Protein AF-A0A7M7QC01-F1 (afdb_monomer_lite)

Structure (mmCIF, N/CA/C/O backbone):
data_AF-A0A7M7QC01-F1
#
_entry.id   AF-A0A7M7QC01-F1
#
loop_
_atom_site.group_PDB
_atom_site.id
_atom_site.type_symbol
_atom_site.label_atom_id
_atom_site.label_alt_id
_atom_site.label_comp_id
_atom_site.label_asym_id
_atom_site.label_entity_id
_atom_site.label_seq_id
_atom_site.pdbx_PDB_ins_code
_atom_site.Cartn_x
_atom_site.Cartn_y
_atom_site.Cartn_z
_atom_site.occupancy
_atom_site.B_iso_or_equiv
_atom_site.auth_seq_id
_atom_site.auth_comp_id
_atom_site.auth_asym_id
_atom_site.auth_atom_id
_atom_site.pdbx_PDB_model_num
ATOM 1 N N . MET A 1 1 ? -9.281 -24.604 0.925 1.00 70.94 1 MET A N 1
ATOM 2 C CA . MET A 1 1 ? -7.808 -24.772 0.823 1.00 70.94 1 MET A CA 1
ATOM 3 C C . MET A 1 1 ? -7.037 -23.943 1.855 1.00 70.94 1 MET A C 1
ATOM 5 O O . MET A 1 1 ? -6.526 -24.527 2.799 1.00 70.94 1 MET A O 1
ATOM 9 N N . ARG A 1 2 ? -7.011 -22.599 1.791 1.00 81.31 2 ARG A N 1
ATOM 10 C CA . ARG A 1 2 ? -6.259 -21.769 2.769 1.00 81.31 2 ARG A CA 1
ATOM 11 C C . ARG A 1 2 ? -6.702 -21.939 4.234 1.00 81.31 2 ARG A C 1
ATOM 13 O O . ARG A 1 2 ? -5.877 -21.772 5.132 1.00 81.31 2 ARG A O 1
ATOM 20 N N . ALA A 1 3 ? -7.980 -22.224 4.490 1.00 80.06 3 ALA A N 1
ATOM 21 C CA . ALA A 1 3 ? -8.506 -22.451 5.841 1.00 80.06 3 ALA A CA 1
ATOM 22 C C . ALA A 1 3 ? -7.974 -23.741 6.491 1.00 80.06 3 ALA A C 1
ATOM 24 O O . ALA A 1 3 ? -7.683 -23.736 7.683 1.00 80.06 3 ALA A O 1
ATOM 25 N N . VAL A 1 4 ? -7.765 -24.780 5.678 1.00 86.00 4 VAL A N 1
ATOM 26 C CA . VAL A 1 4 ? -7.368 -26.137 6.095 1.00 86.00 4 VAL A CA 1
ATOM 27 C C . VAL A 1 4 ? -5.843 -26.293 6.205 1.00 86.00 4 VAL A C 1
ATOM 29 O O . VAL A 1 4 ? -5.362 -27.171 6.911 1.00 86.00 4 VAL A O 1
ATOM 32 N N . ALA A 1 5 ? -5.075 -25.422 5.540 1.00 85.88 5 ALA A N 1
ATOM 33 C CA . ALA A 1 5 ? -3.611 -25.440 5.556 1.00 85.88 5 ALA A CA 1
ATOM 34 C C . ALA A 1 5 ? -3.034 -25.379 6.983 1.00 85.88 5 ALA A C 1
ATOM 36 O O . ALA A 1 5 ? -3.396 -24.496 7.777 1.00 85.88 5 ALA A O 1
ATOM 37 N N . LYS A 1 6 ? -2.101 -26.291 7.281 1.00 87.56 6 LYS A N 1
ATOM 38 C CA . LYS A 1 6 ? -1.575 -26.508 8.640 1.00 87.56 6 LYS A CA 1
ATOM 39 C C . LYS A 1 6 ? -0.348 -25.646 8.931 1.00 87.56 6 LYS A C 1
ATOM 41 O O . LYS A 1 6 ? -0.262 -25.053 10.004 1.00 87.56 6 LYS A O 1
ATOM 46 N N . ASN A 1 7 ? 0.540 -25.482 7.953 1.00 90.75 7 ASN A N 1
ATOM 47 C CA . ASN A 1 7 ? 1.758 -24.680 8.090 1.00 90.75 7 ASN A CA 1
ATOM 48 C C . ASN A 1 7 ? 1.634 -23.294 7.422 1.00 90.75 7 ASN A C 1
ATOM 50 O O . ASN A 1 7 ? 0.684 -22.998 6.693 1.00 90.75 7 ASN A O 1
ATOM 54 N N . GLU A 1 8 ? 2.577 -22.402 7.724 1.00 89.25 8 GLU A N 1
ATOM 55 C CA . GLU A 1 8 ? 2.587 -21.037 7.187 1.00 89.25 8 GLU A CA 1
ATOM 56 C C . GLU A 1 8 ? 2.912 -20.994 5.687 1.00 89.25 8 GLU A C 1
ATOM 58 O O . GLU A 1 8 ? 2.332 -20.193 4.949 1.00 89.25 8 GLU A O 1
ATOM 63 N N . PHE A 1 9 ? 3.769 -21.903 5.218 1.00 92.56 9 PHE A N 1
ATOM 64 C CA . PHE A 1 9 ? 4.148 -22.012 3.813 1.00 92.56 9 PHE A CA 1
ATOM 65 C C . PHE A 1 9 ? 2.933 -22.269 2.910 1.00 92.56 9 PHE A C 1
ATOM 67 O O . PHE A 1 9 ? 2.661 -21.481 2.007 1.00 92.56 9 PHE A O 1
ATOM 74 N N . GLU A 1 10 ? 2.141 -23.302 3.197 1.00 91.94 10 GLU A N 1
ATOM 75 C CA . GLU A 1 10 ? 0.918 -23.640 2.465 1.00 91.94 10 GLU A CA 1
ATOM 76 C C . GLU A 1 10 ? -0.098 -22.498 2.506 1.00 91.94 10 GLU A C 1
ATOM 78 O O . GLU A 1 10 ? -0.702 -22.149 1.489 1.00 91.94 10 GLU A O 1
ATOM 83 N N . LYS A 1 11 ? -0.277 -21.868 3.678 1.00 87.94 11 LYS A N 1
ATOM 84 C CA . LYS A 1 11 ? -1.171 -20.708 3.823 1.00 87.94 11 LYS A CA 1
ATOM 85 C C . LYS A 1 11 ? -0.761 -19.582 2.871 1.00 87.94 11 LYS A C 1
ATOM 87 O O . LYS A 1 11 ? -1.640 -18.973 2.254 1.00 87.94 11 LYS A O 1
ATOM 92 N N . ASN A 1 12 ? 0.539 -19.316 2.752 1.00 90.75 12 ASN A N 1
ATOM 93 C CA . ASN A 1 12 ? 1.088 -18.297 1.861 1.00 90.75 12 ASN A CA 1
ATOM 94 C C . ASN A 1 12 ? 1.009 -18.713 0.388 1.00 90.75 12 ASN A C 1
ATOM 96 O O . ASN A 1 12 ? 0.638 -17.890 -0.449 1.00 90.75 12 ASN A O 1
ATOM 100 N N . PHE A 1 13 ? 1.263 -19.983 0.075 1.00 92.69 13 PHE A N 1
ATOM 101 C CA . PHE A 1 13 ? 1.155 -20.534 -1.272 1.00 92.69 13 PHE A CA 1
ATOM 102 C C . PHE A 1 13 ? -0.269 -20.404 -1.829 1.00 92.69 13 PHE A C 1
ATOM 104 O O . PHE A 1 13 ? -0.470 -19.785 -2.873 1.00 92.69 13 PHE A O 1
ATOM 111 N N . PHE A 1 14 ? -1.284 -20.868 -1.091 1.00 90.81 14 PHE A N 1
ATOM 112 C CA . PHE A 1 14 ? -2.680 -20.743 -1.526 1.00 90.81 14 PHE A CA 1
ATOM 113 C C . PHE A 1 14 ? -3.151 -19.285 -1.597 1.00 90.81 14 PHE A C 1
ATOM 115 O O . PHE A 1 14 ? -3.942 -18.932 -2.472 1.00 90.81 14 PHE A O 1
ATOM 122 N N . LYS A 1 15 ? -2.657 -18.412 -0.705 1.00 90.38 15 LYS A N 1
ATOM 123 C CA . LYS A 1 15 ? -2.916 -16.965 -0.796 1.00 90.38 15 LYS A CA 1
ATOM 124 C C . LYS A 1 15 ? -2.344 -16.392 -2.096 1.00 90.38 15 LYS A C 1
ATOM 126 O O . LYS A 1 15 ? -3.024 -15.623 -2.772 1.00 90.38 15 LYS A O 1
ATOM 131 N N . LEU A 1 16 ? -1.117 -16.772 -2.452 1.00 92.44 16 LEU A N 1
ATOM 132 C CA . LEU A 1 16 ? -0.472 -16.325 -3.681 1.00 92.44 16 LEU A CA 1
ATOM 133 C C . LEU A 1 16 ? -1.207 -16.835 -4.919 1.00 92.44 16 LEU A C 1
ATOM 135 O O . LEU A 1 16 ? -1.437 -16.038 -5.819 1.00 92.44 16 LEU A O 1
ATOM 139 N N . MET A 1 17 ? -1.614 -18.106 -4.956 1.00 91.50 17 MET A N 1
ATOM 140 C CA . MET A 1 17 ? -2.367 -18.663 -6.086 1.00 91.50 17 MET A CA 1
ATOM 141 C C . MET A 1 17 ? -3.629 -17.849 -6.386 1.00 91.50 17 MET A C 1
ATOM 143 O O . MET A 1 17 ? -3.821 -17.419 -7.522 1.00 91.50 17 MET A O 1
ATOM 147 N N . ASN A 1 18 ? -4.437 -17.561 -5.362 1.00 88.62 18 ASN A N 1
ATOM 148 C CA . ASN A 1 18 ? -5.655 -16.765 -5.529 1.00 88.62 18 ASN A CA 1
ATOM 149 C C . ASN A 1 18 ? -5.345 -15.344 -6.029 1.00 88.62 18 ASN A C 1
ATOM 151 O O . ASN A 1 18 ? -5.946 -14.872 -6.995 1.00 88.62 18 ASN A O 1
ATOM 155 N N . ASN A 1 19 ? -4.359 -14.676 -5.424 1.00 90.19 19 ASN A N 1
ATOM 156 C CA . ASN A 1 19 ? -3.990 -13.309 -5.802 1.00 90.19 19 ASN A CA 1
ATOM 157 C C . ASN A 1 19 ? -3.335 -13.230 -7.195 1.00 90.19 19 ASN A C 1
ATOM 159 O O . ASN A 1 19 ? -3.497 -12.236 -7.906 1.00 90.19 19 ASN A O 1
ATOM 163 N N . ALA A 1 20 ? -2.593 -14.262 -7.599 1.00 93.12 20 ALA A N 1
ATOM 164 C CA . ALA A 1 20 ? -1.897 -14.318 -8.879 1.00 93.12 20 ALA A CA 1
ATOM 165 C C . ALA A 1 20 ? -2.872 -14.448 -10.052 1.00 93.12 20 ALA A C 1
ATOM 167 O O . ALA A 1 20 ? -2.659 -13.798 -11.076 1.00 93.12 20 ALA A O 1
ATOM 168 N N . VAL A 1 21 ? -3.955 -15.222 -9.899 1.00 91.75 21 VAL A N 1
ATOM 169 C CA . VAL A 1 21 ? -5.017 -15.321 -10.916 1.00 91.75 21 VAL A CA 1
ATOM 170 C C . VAL A 1 21 ? -5.612 -13.942 -11.181 1.00 91.75 21 VAL A C 1
ATOM 172 O O . VAL A 1 21 ? -5.621 -13.496 -12.328 1.00 91.75 21 VAL A O 1
ATOM 175 N N . PHE A 1 22 ? -5.999 -13.220 -10.124 1.00 91.06 22 PHE A N 1
ATOM 176 C CA . PHE A 1 22 ? -6.475 -11.841 -10.234 1.00 91.06 22 PHE A CA 1
ATOM 177 C C . PHE A 1 22 ? -5.457 -10.945 -10.961 1.00 91.06 22 PHE A C 1
ATOM 179 O O . PHE A 1 22 ? -5.785 -10.341 -11.985 1.00 91.06 22 PHE A O 1
ATOM 186 N N . GLY A 1 23 ? -4.196 -10.926 -10.514 1.00 92.44 23 GLY A N 1
ATOM 187 C CA . GLY A 1 23 ? -3.144 -10.123 -11.147 1.00 92.44 23 GLY A CA 1
ATOM 188 C C . GLY A 1 23 ? -2.916 -10.467 -12.624 1.00 92.44 23 GLY A C 1
ATOM 189 O O . GLY A 1 23 ? -2.616 -9.585 -13.430 1.00 92.44 23 GLY A O 1
ATOM 190 N N . LYS A 1 24 ? -3.114 -11.734 -13.005 1.00 93.12 24 LYS A N 1
ATOM 191 C CA . LYS A 1 24 ? -2.990 -12.194 -14.390 1.00 93.12 24 LYS A CA 1
ATOM 192 C C . LYS A 1 24 ? -4.108 -11.668 -15.284 1.00 93.12 24 LYS A C 1
ATOM 194 O O . LYS A 1 24 ? -3.832 -11.343 -16.438 1.00 93.12 24 LYS A O 1
ATOM 199 N N . THR A 1 25 ? -5.335 -11.537 -14.777 1.00 94.19 25 THR A N 1
ATOM 200 C CA . THR A 1 25 ? -6.453 -10.960 -15.552 1.00 94.19 25 THR A CA 1
ATOM 201 C C . THR A 1 25 ? -6.203 -9.502 -15.945 1.00 94.19 25 THR A C 1
ATOM 203 O O . THR A 1 25 ? -6.602 -9.078 -17.027 1.00 94.19 25 THR A O 1
ATOM 206 N N . MET A 1 26 ? -5.462 -8.761 -15.113 1.00 92.31 26 MET A N 1
ATOM 207 C CA . MET A 1 26 ? -5.114 -7.351 -15.316 1.00 92.31 26 MET A CA 1
ATOM 208 C C . MET A 1 26 ? -3.726 -7.131 -15.938 1.00 92.31 26 MET A C 1
ATOM 210 O O . MET A 1 26 ? -3.205 -6.012 -15.932 1.00 92.31 26 MET A O 1
ATOM 214 N N . GLU A 1 27 ? -3.086 -8.179 -16.461 1.00 93.75 27 GLU A N 1
ATOM 215 C CA . GLU A 1 27 ? -1.748 -8.061 -17.036 1.00 93.75 27 GLU A CA 1
ATOM 216 C C . GLU A 1 27 ? -1.728 -7.061 -18.205 1.00 93.75 27 GLU A C 1
ATOM 218 O O . GLU A 1 27 ? -2.440 -7.207 -19.202 1.00 93.75 27 GLU A O 1
ATOM 223 N N . ASN A 1 28 ? -0.840 -6.068 -18.129 1.00 92.25 28 ASN A N 1
ATOM 224 C CA . ASN A 1 28 ? -0.674 -5.098 -19.204 1.00 92.25 28 ASN A CA 1
ATOM 225 C C . ASN A 1 28 ? 0.241 -5.642 -20.314 1.00 92.25 28 ASN A C 1
ATOM 227 O O . ASN A 1 28 ? 1.456 -5.433 -20.301 1.00 92.25 28 ASN A O 1
ATOM 231 N N . ILE A 1 29 ? -0.367 -6.285 -21.313 1.00 93.19 29 ILE A N 1
ATOM 232 C CA . ILE A 1 29 ? 0.320 -6.861 -22.483 1.00 93.19 29 ILE A CA 1
ATOM 233 C C . ILE A 1 29 ? 1.108 -5.798 -23.269 1.00 93.19 29 ILE A C 1
ATOM 235 O O . ILE A 1 29 ? 2.135 -6.114 -23.862 1.00 93.19 29 ILE A O 1
ATOM 239 N N . ARG A 1 30 ? 0.691 -4.523 -23.225 1.00 91.00 30 ARG A N 1
ATOM 240 C CA . ARG A 1 30 ? 1.367 -3.427 -23.943 1.00 91.00 30 ARG A CA 1
ATOM 241 C C . ARG A 1 30 ? 2.770 -3.128 -23.420 1.00 91.00 30 ARG A C 1
ATOM 243 O O . ARG A 1 30 ? 3.552 -2.509 -24.127 1.00 91.00 30 ARG A O 1
ATOM 250 N N . LYS A 1 31 ? 3.089 -3.550 -22.192 1.00 91.44 31 LYS A N 1
ATOM 251 C CA . LYS A 1 31 ? 4.437 -3.415 -21.621 1.00 91.44 31 LYS A CA 1
ATOM 252 C C . LYS A 1 31 ? 5.388 -4.537 -22.047 1.00 91.44 31 LYS A C 1
ATOM 254 O O . LYS A 1 31 ? 6.557 -4.497 -21.681 1.00 91.44 31 LYS A O 1
ATOM 259 N N . ARG A 1 32 ? 4.912 -5.554 -22.775 1.00 92.62 32 ARG A N 1
ATOM 260 C CA . ARG A 1 32 ? 5.776 -6.628 -23.270 1.00 92.62 32 ARG A CA 1
ATOM 261 C C . ARG A 1 32 ? 6.659 -6.105 -24.396 1.00 92.62 32 ARG A C 1
ATOM 263 O O . ARG A 1 32 ? 6.191 -5.425 -25.306 1.00 92.62 32 ARG A O 1
ATOM 270 N N . VAL A 1 33 ? 7.921 -6.502 -24.354 1.00 94.12 33 VAL A N 1
ATOM 271 C CA . VAL A 1 33 ? 8.916 -6.188 -25.378 1.00 94.12 33 VAL A CA 1
ATOM 272 C C . VAL A 1 33 ? 9.431 -7.474 -26.010 1.00 94.12 33 VAL A C 1
ATOM 274 O O . VAL A 1 33 ? 9.353 -8.553 -25.423 1.00 94.12 33 VAL A O 1
ATOM 277 N N . THR A 1 34 ? 9.937 -7.370 -27.231 1.00 95.50 34 THR A N 1
ATOM 278 C CA . THR A 1 34 ? 10.766 -8.415 -27.832 1.00 95.50 34 THR A CA 1
ATOM 279 C C . THR A 1 34 ? 12.206 -8.121 -27.457 1.00 95.50 34 THR A C 1
ATOM 281 O O . THR A 1 34 ? 12.700 -7.044 -27.778 1.00 95.50 34 THR A O 1
ATOM 284 N N . VAL A 1 35 ? 12.869 -9.062 -26.793 1.00 95.12 35 VAL A N 1
ATOM 285 C CA . VAL A 1 35 ? 14.294 -8.955 -26.473 1.00 95.12 35 VAL A CA 1
ATOM 286 C C . VAL A 1 35 ? 15.070 -9.819 -27.456 1.00 95.12 35 VAL A C 1
ATOM 288 O O . VAL A 1 35 ? 14.733 -10.985 -27.648 1.00 95.12 35 VAL A O 1
ATOM 291 N N . LYS A 1 36 ? 16.091 -9.242 -28.087 1.00 95.12 36 LYS A N 1
ATOM 292 C CA . LYS A 1 36 ? 17.045 -9.951 -28.942 1.00 95.12 36 LYS A CA 1
ATOM 293 C C . LYS A 1 36 ? 18.435 -9.839 -28.336 1.00 95.12 36 LYS A C 1
ATOM 295 O O . LYS A 1 36 ? 18.861 -8.732 -28.031 1.00 95.12 36 LYS A O 1
ATOM 300 N N . LEU A 1 37 ? 19.120 -10.966 -28.179 1.00 94.88 37 LEU A N 1
ATOM 301 C CA . LEU A 1 37 ? 20.528 -11.016 -27.786 1.00 94.88 37 LEU A CA 1
ATOM 302 C C . LEU A 1 37 ? 21.378 -11.125 -29.049 1.00 94.88 37 LEU A C 1
ATOM 304 O O . LEU A 1 37 ? 21.079 -11.946 -29.914 1.00 94.88 37 LEU A O 1
ATOM 308 N N . MET A 1 38 ? 22.374 -10.255 -29.189 1.00 93.06 38 MET A N 1
ATOM 309 C CA . MET A 1 38 ? 23.101 -10.064 -30.443 1.00 93.06 38 MET A CA 1
ATOM 310 C C . MET A 1 38 ? 24.591 -9.868 -30.188 1.00 93.06 38 MET A C 1
ATOM 312 O O . MET A 1 38 ? 24.957 -9.172 -29.245 1.00 93.06 38 MET A O 1
ATOM 316 N N . SER A 1 39 ? 25.427 -10.447 -31.050 1.00 93.31 39 SER A N 1
ATOM 317 C CA . SER A 1 39 ? 26.894 -10.370 -30.972 1.00 93.31 39 SER A CA 1
ATOM 318 C C . SER A 1 39 ? 27.558 -9.695 -32.171 1.00 93.31 39 SER A C 1
ATOM 320 O O . SER A 1 39 ? 28.751 -9.425 -32.137 1.00 93.31 39 SER A O 1
ATOM 322 N N . LYS A 1 40 ? 26.798 -9.404 -33.235 1.00 92.94 40 LYS A N 1
ATOM 323 C CA . LYS A 1 40 ? 27.305 -8.767 -34.454 1.00 92.94 40 LYS A CA 1
ATOM 324 C C . LYS A 1 40 ? 26.684 -7.387 -34.641 1.00 92.94 40 LYS A C 1
ATOM 326 O O . LYS A 1 40 ? 25.456 -7.261 -34.646 1.00 92.94 40 LYS A O 1
ATOM 331 N N . TYR A 1 41 ? 27.532 -6.375 -34.820 1.00 89.81 41 TYR A N 1
ATOM 332 C CA . TYR A 1 41 ? 27.086 -5.003 -35.046 1.00 89.81 41 TYR A CA 1
ATOM 333 C C . TYR A 1 41 ? 26.518 -4.812 -36.458 1.00 89.81 41 TYR A C 1
ATOM 335 O O . TYR A 1 41 ? 25.360 -4.413 -36.597 1.00 89.81 41 TYR A O 1
ATOM 343 N N . ASP A 1 42 ? 27.289 -5.195 -37.477 1.00 90.06 42 ASP A N 1
ATOM 344 C CA . ASP A 1 42 ? 26.972 -4.933 -38.883 1.00 90.06 42 ASP A CA 1
ATOM 345 C C . ASP A 1 42 ? 26.031 -5.953 -39.537 1.00 90.06 42 ASP A C 1
ATOM 347 O O . ASP A 1 42 ? 25.885 -7.111 -39.121 1.00 90.06 42 ASP A O 1
ATOM 351 N N . GLY A 1 43 ? 25.474 -5.532 -40.673 1.00 87.44 43 GLY A N 1
ATOM 352 C CA . GLY A 1 43 ? 24.728 -6.366 -41.607 1.00 87.44 43 GLY A CA 1
ATOM 353 C C . GLY A 1 43 ? 23.214 -6.250 -41.458 1.00 87.44 43 GLY A C 1
ATOM 354 O O . GLY A 1 43 ? 22.685 -5.681 -40.506 1.00 87.44 43 GLY A O 1
ATOM 355 N N . ARG A 1 44 ? 22.488 -6.855 -42.407 1.00 84.38 44 ARG A N 1
ATOM 356 C CA . ARG A 1 44 ? 21.018 -6.754 -42.522 1.00 84.38 44 ARG A CA 1
ATOM 357 C C . ARG A 1 44 ? 20.259 -7.101 -41.234 1.00 84.38 44 ARG A C 1
ATOM 359 O O . ARG A 1 44 ? 19.165 -6.591 -40.999 1.00 84.38 44 ARG A O 1
ATOM 366 N N . TYR A 1 45 ? 20.826 -7.983 -40.415 1.00 87.62 45 TYR A N 1
ATOM 367 C CA . TYR A 1 45 ? 20.249 -8.419 -39.144 1.00 87.62 45 TYR A CA 1
ATOM 368 C C . TYR A 1 45 ? 21.107 -8.044 -37.933 1.00 87.62 45 TYR A C 1
ATOM 370 O O . TYR A 1 45 ? 20.811 -8.536 -36.850 1.00 87.62 45 TYR A O 1
ATOM 378 N N . GLY A 1 46 ? 22.130 -7.201 -38.106 1.00 91.62 46 GLY A N 1
ATOM 379 C CA . GLY A 1 46 ? 23.014 -6.728 -37.042 1.00 91.62 46 GLY A CA 1
ATOM 380 C C . GLY A 1 46 ? 22.333 -5.760 -36.073 1.00 91.62 46 GLY A C 1
ATOM 381 O O . GLY A 1 46 ? 21.157 -5.406 -36.236 1.00 91.62 46 GLY A O 1
ATOM 382 N N . VAL A 1 47 ? 23.063 -5.367 -35.027 1.00 92.88 47 VAL A N 1
ATOM 383 C CA . VAL A 1 47 ? 22.598 -4.420 -34.000 1.00 92.88 47 VAL A CA 1
ATOM 384 C C . VAL A 1 47 ? 22.156 -3.099 -34.626 1.00 92.88 47 VAL A C 1
ATOM 386 O O . VAL A 1 47 ? 21.062 -2.633 -34.305 1.00 92.88 47 VAL A O 1
ATOM 389 N N . GLU A 1 48 ? 22.944 -2.552 -35.556 1.00 93.06 48 GLU A N 1
ATOM 390 C CA . GLU A 1 48 ? 22.630 -1.307 -36.269 1.00 93.06 48 GLU A CA 1
ATOM 391 C C . GLU A 1 48 ? 21.233 -1.381 -36.902 1.00 93.06 48 GLU A C 1
ATOM 393 O O . GLU A 1 48 ? 20.344 -0.588 -36.586 1.00 93.06 48 GLU A O 1
ATOM 398 N N . ALA A 1 49 ? 20.978 -2.441 -37.673 1.00 92.88 49 ALA A N 1
ATOM 399 C CA . ALA A 1 49 ? 19.698 -2.663 -38.334 1.00 92.88 49 ALA A CA 1
ATOM 400 C C . ALA A 1 49 ? 18.513 -2.839 -37.364 1.00 92.88 49 ALA A C 1
ATOM 402 O O . ALA A 1 49 ? 17.367 -2.608 -37.755 1.00 92.88 49 ALA A O 1
ATOM 403 N N . GLN A 1 50 ? 18.729 -3.281 -36.114 1.00 92.81 50 GLN A N 1
ATOM 404 C CA . GLN A 1 50 ? 17.647 -3.333 -35.120 1.00 92.81 50 GLN A CA 1
ATOM 405 C C . GLN A 1 50 ? 17.396 -1.979 -34.449 1.00 92.81 50 GLN A C 1
ATOM 407 O O . GLN A 1 50 ? 16.236 -1.676 -34.169 1.00 92.81 50 GLN A O 1
ATOM 412 N N . ILE A 1 51 ? 18.441 -1.190 -34.185 1.00 93.75 51 ILE A N 1
ATOM 413 C CA . ILE A 1 51 ? 18.323 0.133 -33.549 1.00 93.75 51 ILE A CA 1
ATOM 414 C C . ILE A 1 51 ? 17.624 1.120 -34.487 1.00 93.75 51 ILE A C 1
ATOM 416 O O . ILE A 1 51 ? 16.796 1.907 -34.034 1.00 93.75 51 ILE A O 1
ATOM 420 N N . SER A 1 52 ? 17.861 1.020 -35.796 1.00 92.62 52 SER A N 1
ATOM 421 C CA . SER A 1 52 ? 17.192 1.858 -36.799 1.00 92.62 52 SER A CA 1
ATOM 422 C C . SER A 1 52 ? 15.693 1.573 -36.954 1.00 92.62 52 SER A C 1
ATOM 424 O O . SER A 1 52 ? 15.003 2.289 -37.682 1.00 92.62 52 SER A O 1
ATOM 426 N N . LYS A 1 53 ? 15.148 0.529 -36.313 1.00 91.12 53 LYS A N 1
ATOM 427 C CA . LYS A 1 53 ? 13.720 0.217 -36.429 1.00 91.12 53 LYS A CA 1
ATOM 428 C C . LYS A 1 53 ? 12.867 1.222 -35.654 1.00 91.12 53 LYS A C 1
ATOM 430 O O . LYS A 1 53 ? 13.173 1.530 -34.504 1.00 91.12 53 LYS A O 1
ATOM 435 N N . PRO A 1 54 ? 11.704 1.629 -36.193 1.00 94.06 54 PRO A N 1
ATOM 436 C CA . PRO A 1 54 ? 10.819 2.589 -35.527 1.00 94.06 54 PRO A CA 1
ATOM 437 C C . PRO A 1 54 ? 10.247 2.076 -34.196 1.00 94.06 54 PRO A C 1
ATOM 439 O O . PRO A 1 54 ? 9.795 2.862 -33.368 1.00 94.06 54 PRO A O 1
ATOM 442 N N . ASN A 1 55 ? 10.252 0.759 -33.972 1.00 94.62 55 ASN A N 1
ATOM 443 C CA . ASN A 1 55 ? 9.819 0.145 -32.721 1.00 94.62 55 ASN A CA 1
ATOM 444 C C . ASN A 1 55 ? 10.967 -0.120 -31.735 1.00 94.62 55 ASN A C 1
ATOM 446 O O . ASN A 1 55 ? 10.745 -0.814 -30.742 1.00 94.62 55 ASN A O 1
ATOM 450 N N . PHE A 1 56 ? 12.171 0.404 -31.970 1.00 94.69 56 PHE A N 1
ATOM 451 C CA . PHE A 1 56 ? 13.258 0.340 -31.000 1.00 94.69 56 PHE A CA 1
ATOM 452 C C . PHE A 1 56 ? 12.851 0.982 -29.664 1.00 94.69 56 PHE A C 1
ATOM 454 O O . PHE A 1 56 ? 12.282 2.074 -29.621 1.00 94.69 56 PHE A O 1
ATOM 461 N N . HIS A 1 57 ? 13.091 0.266 -28.562 1.00 93.88 57 HIS A N 1
ATOM 462 C CA . HIS A 1 57 ? 12.765 0.724 -27.213 1.00 93.88 57 HIS A CA 1
ATOM 463 C C . HIS A 1 57 ? 14.020 1.141 -26.447 1.00 93.88 57 HIS A C 1
ATOM 465 O O . HIS A 1 57 ? 14.094 2.265 -25.954 1.00 93.88 57 HIS A O 1
ATOM 471 N N . SER A 1 58 ? 14.981 0.226 -26.327 1.00 95.00 58 SER A N 1
ATOM 472 C CA . SER A 1 58 ? 16.230 0.435 -25.598 1.00 95.00 58 SER A CA 1
ATOM 473 C C . SER A 1 58 ? 17.257 -0.642 -25.951 1.00 95.00 58 SER A C 1
ATOM 475 O O . SER A 1 58 ? 16.928 -1.673 -26.545 1.00 95.00 58 SER A O 1
ATOM 477 N N . SER A 1 59 ? 18.507 -0.417 -25.556 1.00 93.69 59 SER A N 1
ATOM 478 C CA . SER A 1 59 ? 19.584 -1.400 -25.635 1.00 93.69 59 SER A CA 1
ATOM 479 C C . SER A 1 59 ? 20.279 -1.561 -24.281 1.00 93.69 59 SER A C 1
ATOM 481 O O . SER A 1 59 ? 20.189 -0.712 -23.392 1.00 93.69 59 SER A O 1
ATOM 483 N N . SER A 1 60 ? 20.939 -2.696 -24.081 1.00 93.25 60 SER A N 1
ATOM 484 C CA . SER A 1 60 ? 21.790 -2.961 -22.921 1.00 93.25 60 SER A CA 1
ATOM 485 C C . SER A 1 60 ? 23.014 -3.735 -23.383 1.00 93.25 60 SER A C 1
ATOM 487 O O . SER A 1 60 ? 22.897 -4.872 -23.831 1.00 93.25 60 SER A O 1
ATOM 489 N N . ILE A 1 61 ? 24.178 -3.095 -23.307 1.00 92.06 61 ILE A N 1
ATOM 490 C CA . ILE A 1 61 ? 25.462 -3.686 -23.687 1.00 92.06 61 ILE A CA 1
ATOM 491 C C . ILE A 1 61 ? 25.994 -4.435 -22.468 1.00 92.06 61 ILE A C 1
ATOM 493 O O . ILE A 1 61 ? 26.188 -3.830 -21.414 1.00 92.06 61 ILE A O 1
ATOM 497 N N . PHE A 1 62 ? 26.182 -5.745 -22.589 1.00 89.50 62 PHE A N 1
ATOM 498 C CA . PHE A 1 62 ? 26.735 -6.560 -21.507 1.00 89.50 62 PHE A CA 1
ATOM 499 C C . PHE A 1 62 ? 28.260 -6.616 -21.577 1.00 89.50 62 PHE A C 1
ATOM 501 O O . PHE A 1 62 ? 28.923 -6.513 -20.547 1.00 89.50 62 PHE A O 1
ATOM 508 N N . ASN A 1 63 ? 28.801 -6.760 -22.787 1.00 87.69 63 ASN A N 1
ATOM 509 C CA . ASN A 1 63 ? 30.224 -6.694 -23.106 1.00 87.69 63 ASN A CA 1
ATOM 510 C C . ASN A 1 63 ? 30.405 -6.400 -24.610 1.00 87.69 63 ASN A C 1
ATOM 512 O O . ASN A 1 63 ? 29.420 -6.192 -25.320 1.00 87.69 63 ASN A O 1
ATOM 516 N N . GLU A 1 64 ? 31.651 -6.400 -25.083 1.00 87.06 64 GLU A N 1
ATOM 517 C CA . GLU A 1 64 ? 32.029 -6.133 -26.483 1.00 87.06 64 GLU A CA 1
ATOM 518 C C . GLU A 1 64 ? 31.339 -7.062 -27.495 1.00 87.06 64 GLU A C 1
ATOM 520 O O . GLU A 1 64 ? 31.074 -6.660 -28.623 1.00 87.06 64 GLU A O 1
ATOM 525 N N . ASN A 1 65 ? 30.972 -8.274 -27.069 1.00 90.19 65 ASN A N 1
ATOM 526 C CA . ASN A 1 65 ? 30.429 -9.328 -27.925 1.00 90.19 65 ASN A CA 1
ATOM 527 C C . ASN A 1 65 ? 28.945 -9.623 -27.664 1.00 90.19 65 ASN A C 1
ATOM 529 O O . ASN A 1 65 ? 28.407 -10.574 -28.232 1.00 90.19 65 ASN A O 1
ATOM 533 N N . LEU A 1 66 ? 28.267 -8.880 -26.781 1.00 91.94 66 LEU A N 1
ATOM 534 C CA . LEU A 1 66 ? 26.884 -9.177 -26.411 1.00 91.94 66 LEU A CA 1
ATOM 535 C C . LEU A 1 66 ? 26.082 -7.924 -26.056 1.00 91.94 66 LEU A C 1
ATOM 537 O O . LEU A 1 66 ? 26.325 -7.246 -25.053 1.00 91.94 66 LEU A O 1
ATOM 541 N N . VAL A 1 67 ? 25.022 -7.701 -26.829 1.00 93.38 67 VAL A N 1
ATOM 542 C CA . VAL A 1 67 ? 24.055 -6.618 -26.651 1.00 93.38 67 VAL A CA 1
ATOM 543 C C . VAL A 1 67 ? 22.637 -7.187 -26.616 1.00 93.38 67 VAL A C 1
ATOM 545 O O . VAL A 1 67 ? 22.241 -7.962 -27.485 1.00 93.38 67 VAL A O 1
ATOM 548 N N . ALA A 1 68 ? 21.840 -6.776 -25.628 1.00 94.94 68 ALA A N 1
ATOM 549 C CA . ALA A 1 68 ? 20.391 -6.943 -25.652 1.00 94.94 68 ALA A CA 1
ATOM 550 C C . ALA A 1 68 ? 19.733 -5.742 -26.333 1.00 94.94 68 ALA A C 1
ATOM 552 O O . ALA A 1 68 ? 19.859 -4.615 -25.858 1.00 94.94 68 ALA A O 1
ATOM 553 N N . ILE A 1 69 ? 18.966 -5.989 -27.391 1.00 95.94 69 ILE A N 1
ATOM 554 C CA . ILE A 1 69 ? 18.097 -5.001 -28.031 1.00 95.94 69 ILE A CA 1
ATOM 555 C C . ILE A 1 69 ? 16.650 -5.283 -27.645 1.00 95.94 69 ILE A C 1
ATOM 557 O O . ILE A 1 69 ? 16.134 -6.380 -27.868 1.00 95.94 69 ILE A O 1
ATOM 561 N N . GLN A 1 70 ? 15.986 -4.283 -27.071 1.00 96.06 70 GLN A N 1
ATOM 562 C CA . GLN A 1 70 ? 14.569 -4.329 -26.736 1.00 96.06 70 GLN A CA 1
ATOM 563 C C . GLN A 1 70 ? 13.772 -3.581 -27.802 1.00 96.06 70 GLN A C 1
ATOM 565 O O . GLN A 1 70 ? 14.022 -2.408 -28.082 1.00 96.06 70 GLN A O 1
ATOM 570 N N . LEU A 1 71 ? 12.785 -4.258 -28.381 1.00 95.19 71 LEU A N 1
ATOM 571 C CA . LEU A 1 71 ? 11.861 -3.701 -29.363 1.00 95.19 71 LEU A CA 1
ATOM 572 C C . LEU A 1 71 ? 10.435 -3.745 -28.809 1.00 95.19 71 LEU A C 1
ATOM 574 O O . LEU A 1 71 ? 9.985 -4.778 -28.302 1.00 95.19 71 LEU A O 1
ATOM 578 N N . ASN A 1 72 ? 9.692 -2.654 -28.958 1.00 94.94 72 ASN A N 1
ATOM 579 C CA . ASN A 1 72 ? 8.256 -2.639 -28.707 1.00 94.94 72 ASN A CA 1
ATOM 580 C C . ASN A 1 72 ? 7.550 -3.611 -29.662 1.00 94.94 72 ASN A C 1
ATOM 582 O O . ASN A 1 72 ? 7.944 -3.777 -30.821 1.00 94.94 72 ASN A O 1
ATOM 586 N N . LYS A 1 73 ? 6.485 -4.257 -29.188 1.00 93.75 73 LYS A N 1
ATOM 587 C CA . LYS A 1 73 ? 5.615 -5.060 -30.052 1.00 93.75 73 LYS A CA 1
ATOM 588 C C . LYS A 1 73 ? 4.858 -4.136 -31.014 1.00 93.75 73 LYS A C 1
ATOM 590 O O . LYS A 1 73 ? 4.266 -3.159 -30.566 1.00 93.75 73 LYS A O 1
ATOM 595 N N . THR A 1 74 ? 4.903 -4.441 -32.309 1.00 93.00 74 THR A N 1
ATOM 596 C CA . THR A 1 74 ? 4.114 -3.752 -33.348 1.00 93.00 74 THR A CA 1
ATOM 597 C C . THR A 1 74 ? 2.654 -4.175 -33.288 1.00 93.00 74 THR A C 1
ATOM 599 O O . THR A 1 74 ? 1.767 -3.337 -33.383 1.00 93.00 74 THR A O 1
ATOM 602 N N . ASP A 1 75 ? 2.431 -5.457 -33.005 1.00 93.12 75 ASP A N 1
ATOM 603 C CA . ASP A 1 75 ? 1.116 -6.075 -32.929 1.00 93.12 75 ASP A CA 1
ATOM 604 C C . ASP A 1 75 ? 0.914 -6.662 -31.534 1.00 93.12 75 ASP A C 1
ATOM 606 O O . ASP A 1 75 ? 1.758 -7.397 -31.005 1.00 93.12 75 ASP A O 1
ATOM 610 N N . ILE A 1 76 ? -0.199 -6.295 -30.900 1.00 92.94 76 ILE A N 1
ATOM 611 C CA . ILE A 1 76 ? -0.509 -6.667 -29.519 1.00 92.94 76 ILE A CA 1
ATOM 612 C C . ILE A 1 76 ? -1.867 -7.354 -29.502 1.00 92.94 76 ILE A C 1
ATOM 614 O O . ILE A 1 76 ? -2.904 -6.710 -29.643 1.00 92.94 76 ILE A O 1
ATOM 618 N N . LEU A 1 77 ? -1.860 -8.662 -29.254 1.00 92.62 77 LEU A N 1
ATOM 619 C CA . LEU A 1 77 ? -3.083 -9.425 -29.043 1.00 92.62 77 LEU A CA 1
ATOM 620 C C . LEU A 1 77 ? -3.648 -9.142 -27.644 1.00 92.62 77 LEU A C 1
ATOM 622 O O . LEU A 1 77 ? -3.036 -9.515 -26.641 1.00 92.62 77 LEU A O 1
ATOM 626 N N . MET A 1 78 ? -4.825 -8.520 -27.570 1.00 92.50 78 MET A N 1
ATOM 627 C CA . MET A 1 78 ? -5.525 -8.229 -26.312 1.00 92.50 78 MET A CA 1
ATOM 628 C C . MET A 1 78 ? -6.247 -9.476 -25.777 1.00 92.50 78 MET A C 1
ATOM 630 O O . MET A 1 78 ? -7.461 -9.590 -25.870 1.00 92.50 78 MET A O 1
ATOM 634 N N . ASN A 1 79 ? -5.497 -10.423 -25.210 1.00 92.44 79 ASN A N 1
ATOM 635 C CA . ASN A 1 79 ? -6.015 -11.709 -24.714 1.00 92.44 79 ASN A CA 1
ATOM 636 C C . ASN A 1 79 ? -6.071 -11.810 -23.180 1.00 92.44 79 ASN A C 1
ATOM 638 O O . ASN A 1 79 ? -5.800 -12.869 -22.602 1.00 92.44 79 ASN A O 1
ATOM 642 N N . LYS A 1 80 ? -6.303 -10.692 -22.495 1.00 94.12 80 LYS A N 1
ATOM 643 C CA . LYS A 1 80 ? -6.419 -10.663 -21.033 1.00 94.12 80 LYS A CA 1
ATOM 644 C C . LYS A 1 80 ? -7.835 -10.231 -20.671 1.00 94.12 80 LYS A C 1
ATOM 646 O O . LYS A 1 80 ? -8.272 -9.199 -21.183 1.00 94.12 80 LYS A O 1
ATOM 651 N N . PRO A 1 81 ? -8.553 -10.989 -19.824 1.00 94.81 81 PRO A N 1
ATOM 652 C CA . PRO A 1 81 ? -9.923 -10.664 -19.449 1.00 94.81 81 PRO A CA 1
ATOM 653 C C . PRO A 1 81 ? -9.930 -9.548 -18.393 1.00 94.81 81 PRO A C 1
ATOM 655 O O . PRO A 1 81 ? -10.254 -9.770 -17.230 1.00 94.81 81 PRO A O 1
ATOM 658 N N . ILE A 1 82 ? -9.536 -8.333 -18.790 1.00 93.44 82 ILE A N 1
ATOM 659 C CA . ILE A 1 82 ? -9.345 -7.184 -17.884 1.00 93.44 82 ILE A CA 1
ATOM 660 C C . ILE A 1 82 ? -10.636 -6.839 -17.127 1.00 93.44 82 ILE A C 1
ATOM 662 O O . ILE A 1 82 ? -10.577 -6.417 -15.974 1.00 93.44 82 ILE A O 1
ATOM 666 N N . TYR A 1 83 ? -11.795 -7.069 -17.748 1.00 93.81 83 TYR A N 1
ATOM 667 C CA . TYR A 1 83 ? -13.108 -6.862 -17.137 1.00 93.81 83 TYR A CA 1
ATOM 668 C C . TYR A 1 83 ? -13.314 -7.708 -15.870 1.00 93.81 83 TYR A C 1
ATOM 670 O O . TYR A 1 83 ? -13.937 -7.231 -14.931 1.00 93.81 83 TYR A O 1
ATOM 678 N N . VAL A 1 84 ? -12.730 -8.910 -15.783 1.00 94.69 84 VAL A N 1
ATOM 679 C CA . VAL A 1 84 ? -12.775 -9.725 -14.556 1.00 94.69 84 VAL A CA 1
ATOM 680 C C . VAL A 1 84 ? -12.048 -9.009 -13.421 1.00 94.69 84 VAL A C 1
ATOM 682 O O . VAL A 1 84 ? -12.574 -8.896 -12.319 1.00 94.69 84 VAL A O 1
ATOM 685 N N . GLY A 1 85 ? -10.857 -8.474 -13.699 1.00 92.94 85 GLY A N 1
ATOM 686 C CA . GLY A 1 85 ? -10.091 -7.708 -12.719 1.00 92.94 85 GLY A CA 1
ATOM 687 C C . GLY A 1 85 ? -10.810 -6.437 -12.264 1.00 92.94 85 GLY A C 1
ATOM 688 O O . GLY A 1 85 ? -10.797 -6.121 -11.077 1.00 92.94 85 GLY A O 1
ATOM 689 N N . LEU A 1 86 ? -11.484 -5.740 -13.183 1.00 94.06 86 LEU A N 1
ATOM 690 C CA . LEU A 1 86 ? -12.325 -4.587 -12.853 1.00 94.06 86 LEU A CA 1
ATOM 691 C C . LEU A 1 86 ? -13.436 -4.973 -11.865 1.00 94.06 86 LEU A C 1
ATOM 693 O O . LEU A 1 86 ? -13.524 -4.380 -10.794 1.00 94.06 86 LEU A O 1
ATOM 697 N N . VAL A 1 87 ? -14.220 -6.006 -12.190 1.00 95.62 87 VAL A N 1
ATOM 698 C CA . VAL A 1 87 ? -15.339 -6.464 -11.351 1.00 95.62 87 VAL A CA 1
ATOM 699 C C . VAL A 1 87 ? -14.852 -6.898 -9.968 1.00 95.62 87 VAL A C 1
ATOM 701 O O . VAL A 1 87 ? -15.438 -6.505 -8.966 1.00 95.62 87 VAL A O 1
ATOM 704 N N . VAL A 1 88 ? -13.752 -7.653 -9.884 1.00 93.75 88 VAL A N 1
ATOM 705 C CA . VAL A 1 88 ? -13.180 -8.068 -8.591 1.00 93.75 88 VAL A CA 1
ATOM 706 C C . VAL A 1 88 ? -12.764 -6.859 -7.745 1.00 93.75 88 VAL A C 1
ATOM 708 O O . VAL A 1 88 ? -13.029 -6.839 -6.544 1.00 93.75 88 VAL A O 1
ATOM 711 N N . LEU A 1 89 ? -12.140 -5.840 -8.348 1.00 92.56 89 LEU A N 1
ATOM 712 C CA . LEU A 1 89 ? -11.765 -4.617 -7.632 1.00 92.56 89 LEU A CA 1
ATOM 713 C C . LEU A 1 89 ? -12.981 -3.836 -7.142 1.00 92.56 89 LEU A C 1
ATOM 715 O O . LEU A 1 89 ? -12.949 -3.311 -6.030 1.00 92.56 89 LEU A O 1
ATOM 719 N N . ASP A 1 90 ? -14.029 -3.744 -7.952 1.00 95.31 90 ASP A N 1
ATOM 720 C CA . ASP A 1 90 ? -15.231 -3.009 -7.575 1.00 95.31 90 ASP A CA 1
ATOM 721 C C . ASP A 1 90 ? -16.009 -3.742 -6.482 1.00 95.31 90 ASP A C 1
ATOM 723 O O . ASP A 1 90 ? -16.349 -3.117 -5.484 1.00 95.31 90 ASP A O 1
ATOM 727 N N . LEU A 1 91 ? -16.157 -5.068 -6.564 1.00 95.25 91 LEU A N 1
ATOM 728 C CA . LEU A 1 91 ? -16.728 -5.875 -5.478 1.00 95.25 91 LEU A CA 1
ATOM 729 C C . LEU A 1 91 ? -15.933 -5.731 -4.173 1.00 95.25 91 LEU A C 1
ATOM 731 O O . LEU A 1 91 ? -16.521 -5.570 -3.105 1.00 95.25 91 LEU A O 1
ATOM 735 N N . SER A 1 92 ? -14.598 -5.730 -4.256 1.00 93.94 92 SER A N 1
ATOM 736 C CA . SER A 1 92 ? -13.723 -5.516 -3.099 1.00 93.94 92 SER A CA 1
ATOM 737 C C . SER A 1 92 ? -13.967 -4.151 -2.447 1.00 93.94 92 SER A C 1
ATOM 739 O O . SER A 1 92 ? -14.059 -4.070 -1.226 1.00 93.94 92 SER A O 1
ATOM 741 N N . LYS A 1 93 ? -14.095 -3.072 -3.232 1.00 95.12 93 LYS A N 1
ATOM 742 C CA . LYS A 1 93 ? -14.412 -1.736 -2.698 1.00 95.12 93 LYS A CA 1
ATOM 743 C C . LYS A 1 93 ? -15.819 -1.677 -2.119 1.00 95.12 93 LYS A C 1
ATOM 745 O O . LYS A 1 93 ? -15.989 -1.104 -1.052 1.00 95.12 93 LYS A O 1
ATOM 750 N N . THR A 1 94 ? -16.802 -2.270 -2.796 1.00 96.56 94 THR A N 1
ATOM 751 C CA . THR A 1 94 ? -18.192 -2.308 -2.329 1.00 96.56 94 THR A CA 1
ATOM 752 C C . THR A 1 94 ? -18.282 -2.964 -0.959 1.00 96.56 94 THR A C 1
ATOM 754 O O . THR A 1 94 ? -18.924 -2.406 -0.082 1.00 96.56 94 THR A O 1
ATOM 757 N N . LEU A 1 95 ? -17.571 -4.072 -0.731 1.00 96.19 95 LEU A N 1
ATOM 758 C CA . LEU A 1 95 ? -17.501 -4.715 0.583 1.00 96.19 95 LEU A CA 1
ATOM 759 C C . LEU A 1 95 ? -16.909 -3.784 1.659 1.00 96.19 95 LEU A C 1
ATOM 761 O O . LEU A 1 95 ? -17.457 -3.664 2.753 1.00 96.19 95 LEU A O 1
ATOM 765 N N . MET A 1 96 ? -15.802 -3.103 1.346 1.00 96.94 96 MET A N 1
ATOM 766 C CA . MET A 1 96 ? -15.175 -2.145 2.265 1.00 96.94 96 MET A CA 1
ATOM 767 C C . MET A 1 96 ? -16.113 -0.970 2.582 1.00 96.94 96 MET A C 1
ATOM 769 O O . MET A 1 96 ? -16.235 -0.557 3.735 1.00 96.94 96 MET A O 1
ATOM 773 N N . TYR A 1 97 ? -16.786 -0.430 1.563 1.00 96.12 97 TYR A N 1
ATOM 774 C CA . TYR A 1 97 ? -17.728 0.677 1.706 1.00 96.12 97 TYR A CA 1
ATOM 775 C C . TYR A 1 97 ? -18.987 0.274 2.461 1.00 96.12 97 TYR A C 1
ATOM 777 O O . TYR A 1 97 ? -19.424 1.040 3.312 1.00 96.12 97 TYR A O 1
ATOM 785 N N . ASP A 1 98 ? -19.528 -0.915 2.215 1.00 96.81 98 ASP A N 1
ATOM 786 C CA . ASP A 1 98 ? -20.668 -1.445 2.957 1.00 96.81 98 ASP A CA 1
ATOM 787 C C . ASP A 1 98 ? -20.340 -1.548 4.453 1.00 96.81 98 ASP A C 1
ATOM 789 O O . ASP A 1 98 ? -21.049 -0.986 5.289 1.00 96.81 98 ASP A O 1
ATOM 793 N N . PHE A 1 99 ? -19.188 -2.135 4.797 1.00 97.00 99 PHE A N 1
ATOM 794 C CA . PHE A 1 99 ? -18.751 -2.223 6.190 1.00 97.00 99 PHE A CA 1
ATOM 795 C C . PHE A 1 99 ? -18.585 -0.840 6.842 1.00 97.00 99 PHE A C 1
ATOM 797 O O . PHE A 1 99 ? -18.997 -0.625 7.983 1.00 97.00 99 PHE A O 1
ATOM 804 N N . HIS A 1 100 ? -18.009 0.129 6.126 1.00 96.88 100 HIS A N 1
ATOM 805 C CA . HIS A 1 100 ? -17.809 1.465 6.677 1.00 96.88 100 HIS A CA 1
ATOM 806 C C . HIS A 1 100 ? -19.113 2.270 6.798 1.00 96.88 100 HIS A C 1
ATOM 808 O O . HIS A 1 100 ? -19.413 2.787 7.874 1.00 96.88 100 HIS A O 1
ATOM 814 N N . TYR A 1 101 ? -19.871 2.408 5.710 1.00 96.31 101 TYR A N 1
ATOM 815 C CA . TYR A 1 101 ? -21.014 3.320 5.626 1.00 96.31 101 TYR A CA 1
ATOM 816 C C . TYR A 1 101 ? -22.307 2.722 6.182 1.00 96.31 101 TYR A C 1
ATOM 818 O O . TYR A 1 101 ? -23.058 3.438 6.846 1.00 96.31 101 TYR A O 1
ATOM 826 N N . ASN A 1 102 ? -22.557 1.431 5.953 1.00 96.75 102 ASN A N 1
ATOM 827 C CA . ASN A 1 102 ? -23.809 0.782 6.352 1.00 96.75 102 ASN A CA 1
ATOM 828 C C . ASN A 1 102 ? -23.721 0.105 7.723 1.00 96.75 102 ASN A C 1
ATOM 830 O O . ASN A 1 102 ? -24.754 -0.145 8.336 1.00 96.75 102 ASN A O 1
ATOM 834 N N . TYR A 1 103 ? -22.514 -0.155 8.235 1.00 96.12 103 TYR A N 1
ATOM 835 C CA . TYR A 1 103 ? -22.323 -0.714 9.575 1.00 96.12 103 TYR A CA 1
ATOM 836 C C . TYR A 1 103 ? -21.653 0.277 10.538 1.00 96.12 103 TYR A C 1
ATOM 838 O O . TYR A 1 103 ? -22.340 0.843 11.389 1.00 96.12 103 TYR A O 1
ATOM 846 N N . ILE A 1 104 ? -20.351 0.557 10.393 1.00 96.62 104 ILE A N 1
ATOM 847 C CA . ILE A 1 104 ? -19.597 1.368 11.373 1.00 96.62 104 ILE A CA 1
ATOM 848 C C . ILE A 1 104 ? -20.192 2.774 11.545 1.00 96.62 104 ILE A C 1
ATOM 850 O O . ILE A 1 104 ? -20.399 3.229 12.671 1.00 96.62 104 ILE A O 1
ATOM 854 N N . ARG A 1 105 ? -20.502 3.472 10.444 1.00 95.44 105 ARG A N 1
ATOM 855 C CA . ARG A 1 105 ? -21.082 4.826 10.497 1.00 95.44 105 ARG A CA 1
ATOM 856 C C . ARG A 1 105 ? -22.506 4.845 11.045 1.00 95.44 105 ARG A C 1
ATOM 858 O O . ARG A 1 105 ? -22.857 5.822 11.697 1.00 95.44 105 ARG A O 1
ATOM 865 N N . GLN A 1 106 ? -23.297 3.796 10.828 1.00 95.69 106 GLN A N 1
ATOM 866 C CA . GLN A 1 106 ? -24.647 3.711 11.396 1.00 95.69 106 GLN A CA 1
ATOM 867 C C . GLN A 1 106 ? -24.603 3.484 12.907 1.00 95.69 106 GLN A C 1
ATOM 869 O O . GLN A 1 106 ? -25.356 4.112 13.649 1.00 95.69 106 GLN A O 1
ATOM 874 N N . MET A 1 107 ? -23.684 2.625 13.356 1.00 95.38 107 MET A N 1
ATOM 875 C CA . MET A 1 107 ? -23.551 2.250 14.760 1.00 95.38 107 MET A CA 1
ATOM 876 C C . MET A 1 107 ? -22.987 3.387 15.616 1.00 95.38 107 MET A C 1
ATOM 878 O O . MET A 1 107 ? -23.553 3.714 16.654 1.00 95.38 107 MET A O 1
ATOM 882 N N . TYR A 1 108 ? -21.902 4.023 15.166 1.00 96.06 108 TYR A N 1
ATOM 883 C CA . TYR A 1 108 ? -21.174 4.996 15.986 1.00 96.06 108 TYR A CA 1
ATOM 884 C C . TYR A 1 108 ? -21.394 6.454 15.578 1.00 96.06 108 TYR A C 1
ATOM 886 O O . TYR A 1 108 ? -21.079 7.348 16.359 1.00 96.06 108 TYR A O 1
ATOM 894 N N . LYS A 1 109 ? -21.943 6.730 14.388 1.00 93.88 109 LYS A N 1
ATOM 895 C CA . LYS A 1 109 ? -22.204 8.094 13.889 1.00 93.88 109 LYS A CA 1
ATOM 896 C C . LYS A 1 109 ? -20.971 9.000 14.050 1.00 93.88 109 LYS A C 1
ATOM 898 O O . LYS A 1 109 ? -19.918 8.703 13.481 1.00 93.88 109 LYS A O 1
ATOM 903 N N . ASP A 1 110 ? -21.093 10.074 14.827 1.00 94.25 110 ASP A N 1
ATOM 904 C CA . ASP A 1 110 ? -20.035 11.056 15.089 1.00 94.25 110 ASP A CA 1
ATOM 905 C C . ASP A 1 110 ? -19.045 10.613 16.174 1.00 94.25 110 ASP A C 1
ATOM 907 O O . ASP A 1 110 ? -17.958 11.175 16.286 1.00 94.25 110 ASP A O 1
ATOM 911 N N . ASN A 1 111 ? -19.355 9.542 16.910 1.00 95.56 111 ASN A N 1
ATOM 912 C CA . ASN A 1 111 ? -18.444 8.926 17.874 1.00 95.56 111 ASN A CA 1
ATOM 913 C C . ASN A 1 111 ? -17.378 8.038 17.208 1.00 95.56 111 ASN A C 1
ATOM 915 O O . ASN A 1 111 ? -16.611 7.376 17.901 1.00 95.56 111 ASN A O 1
ATOM 919 N N . CYS A 1 112 ? -17.307 7.998 15.876 1.00 94.62 112 CYS A N 1
ATOM 920 C CA . CYS A 1 112 ? -16.277 7.269 15.147 1.00 94.62 112 CYS A CA 1
ATOM 921 C C . CYS A 1 112 ? -15.598 8.158 14.105 1.00 94.62 112 CYS A C 1
ATOM 923 O O . CYS A 1 112 ? -16.240 8.692 13.198 1.00 94.62 112 CYS A O 1
ATOM 925 N N . LYS A 1 113 ? -14.265 8.215 14.168 1.00 93.56 113 LYS A N 1
ATOM 926 C CA . LYS A 1 113 ? -13.407 8.853 13.170 1.00 93.56 113 LYS A CA 1
ATOM 927 C C . LYS A 1 113 ? -12.577 7.800 12.441 1.00 93.56 113 LYS A C 1
ATOM 929 O O . LYS A 1 113 ? -11.838 7.035 13.057 1.00 93.56 113 LYS A O 1
ATOM 934 N N . LEU A 1 114 ? -12.675 7.771 11.113 1.00 94.25 114 LEU A N 1
ATOM 935 C CA . LEU A 1 114 ? -11.801 6.954 10.271 1.00 94.25 114 LEU A CA 1
ATOM 936 C C . LEU A 1 114 ? -10.418 7.614 10.188 1.00 94.25 114 LEU A C 1
ATOM 938 O O . LEU A 1 114 ? -10.278 8.667 9.571 1.00 94.25 114 LEU A O 1
ATOM 942 N N . LEU A 1 115 ? -9.407 6.995 10.799 1.00 93.69 115 LEU A N 1
ATOM 943 C CA . LEU A 1 115 ? -8.036 7.516 10.833 1.00 93.69 115 LEU A CA 1
ATOM 944 C C . LEU A 1 115 ? -7.228 7.098 9.602 1.00 93.69 115 LEU A C 1
ATOM 946 O O . LEU A 1 115 ? -6.409 7.863 9.095 1.00 93.69 115 LEU A O 1
ATOM 950 N N . TYR A 1 116 ? -7.437 5.871 9.121 1.00 93.69 116 TYR A N 1
ATOM 951 C CA . TYR A 1 116 ? -6.701 5.331 7.982 1.00 93.69 116 TYR A CA 1
ATOM 952 C C . TYR A 1 116 ? -7.462 4.200 7.298 1.00 93.69 116 TYR A C 1
ATOM 954 O O . TYR A 1 116 ? -8.159 3.420 7.943 1.00 93.69 116 TYR A O 1
ATOM 962 N N . THR A 1 117 ? -7.275 4.078 5.986 1.00 93.25 117 THR A N 1
ATOM 963 C CA . THR A 1 117 ? -7.731 2.928 5.206 1.00 93.25 117 THR A CA 1
ATOM 964 C C . THR A 1 117 ? -6.701 2.562 4.136 1.00 93.25 117 THR A C 1
ATOM 966 O O . THR A 1 117 ? -6.053 3.434 3.549 1.00 93.25 117 THR A O 1
ATOM 969 N N . ASP A 1 118 ? -6.533 1.264 3.898 1.00 88.25 118 ASP A N 1
ATOM 970 C CA . ASP A 1 118 ? -5.829 0.708 2.735 1.00 88.25 118 ASP A CA 1
ATOM 971 C C . ASP A 1 118 ? -6.777 -0.271 2.021 1.00 88.25 118 ASP A C 1
ATOM 973 O O . ASP A 1 118 ? -7.981 -0.281 2.252 1.00 88.25 118 ASP A O 1
ATOM 977 N N . THR A 1 119 ? -6.227 -1.091 1.133 1.00 89.25 119 THR A N 1
ATOM 978 C CA . THR A 1 119 ? -6.949 -1.999 0.230 1.00 89.25 119 THR A CA 1
ATOM 979 C C . THR A 1 119 ? -8.031 -2.840 0.927 1.00 89.25 119 THR A C 1
ATOM 981 O O . THR A 1 119 ? -9.100 -3.030 0.357 1.00 89.25 119 THR A O 1
ATOM 984 N N . ASP A 1 120 ? -7.746 -3.338 2.128 1.00 92.69 120 ASP A N 1
ATOM 985 C CA . ASP A 1 120 ? -8.545 -4.330 2.857 1.00 92.69 120 ASP A CA 1
ATOM 986 C C . ASP A 1 120 ? -8.535 -4.103 4.383 1.00 92.69 120 ASP A C 1
ATOM 988 O O . ASP A 1 120 ? -8.733 -5.034 5.157 1.00 92.69 120 ASP A O 1
ATOM 992 N N . SER A 1 121 ? -8.257 -2.877 4.839 1.00 94.06 121 SER A N 1
ATOM 993 C CA . SER A 1 121 ? -8.182 -2.563 6.272 1.00 94.06 121 SER A CA 1
ATOM 994 C C . SER A 1 121 ? -8.643 -1.148 6.603 1.00 94.06 121 SER A C 1
ATOM 996 O O . SER A 1 121 ? -8.552 -0.223 5.786 1.00 94.06 121 SER A O 1
ATOM 998 N N . PHE A 1 122 ? -9.099 -0.996 7.843 1.00 95.81 122 PHE A N 1
ATOM 999 C CA . PHE A 1 122 ? -9.482 0.265 8.457 1.00 95.81 122 PHE A CA 1
ATOM 1000 C C . PHE A 1 122 ? -8.784 0.430 9.807 1.00 95.81 122 PHE A C 1
ATOM 1002 O O . PHE A 1 122 ? -8.542 -0.548 10.511 1.00 95.81 122 PHE A O 1
ATOM 1009 N N . ILE A 1 123 ? -8.491 1.675 10.172 1.00 95.38 123 ILE A N 1
ATOM 1010 C CA . ILE A 1 123 ? -8.117 2.071 11.531 1.00 95.38 123 ILE A CA 1
ATOM 1011 C C . ILE A 1 123 ? -9.104 3.152 11.954 1.00 95.38 123 ILE A C 1
ATOM 1013 O O . ILE A 1 123 ? -9.192 4.202 11.309 1.00 95.38 123 ILE A O 1
ATOM 1017 N N . TYR A 1 124 ? -9.843 2.886 13.024 1.00 94.75 124 TYR A N 1
ATOM 1018 C CA . TYR A 1 124 ? -10.844 3.790 13.574 1.00 94.75 124 TYR A CA 1
ATOM 1019 C C . TYR A 1 124 ? -10.408 4.299 14.948 1.00 94.75 124 TYR A C 1
ATOM 1021 O O . TYR A 1 124 ? -9.840 3.549 15.736 1.00 94.75 124 TYR A O 1
ATOM 1029 N N . ALA A 1 125 ? -10.714 5.561 15.239 1.00 94.00 125 ALA A N 1
ATOM 1030 C CA . ALA A 1 125 ? -10.874 6.043 16.604 1.00 94.00 125 ALA A CA 1
ATOM 1031 C C . ALA A 1 125 ? -12.367 5.997 16.925 1.00 94.00 125 ALA A C 1
ATOM 1033 O O . ALA A 1 125 ? -13.147 6.717 16.300 1.00 94.00 125 ALA A O 1
ATOM 1034 N N . VAL A 1 126 ? -12.756 5.139 17.864 1.00 93.25 126 VAL A N 1
ATOM 1035 C CA . VAL A 1 126 ? -14.153 4.941 18.265 1.00 93.25 126 VAL A CA 1
ATOM 1036 C C . VAL A 1 126 ? -14.304 5.325 19.730 1.00 93.25 126 VAL A C 1
ATOM 1038 O O . VAL A 1 126 ? -13.499 4.920 20.565 1.00 93.25 126 VAL A O 1
ATOM 1041 N N . LYS A 1 127 ? -15.334 6.113 20.034 1.00 93.88 127 LYS A N 1
ATOM 1042 C CA . LYS A 1 127 ? -15.777 6.424 21.390 1.00 93.88 127 LYS A CA 1
ATOM 1043 C C . LYS A 1 127 ? -17.031 5.601 21.682 1.00 93.88 127 LYS A C 1
ATOM 1045 O O . LYS A 1 127 ? -18.088 5.847 21.109 1.00 93.88 127 LYS A O 1
ATOM 1050 N N . CYS A 1 128 ? -16.903 4.617 22.555 1.00 91.88 128 CYS A N 1
ATOM 1051 C CA . CYS A 1 128 ? -17.979 3.723 22.972 1.00 91.88 128 CYS A CA 1
ATOM 1052 C C . CYS A 1 128 ? -17.679 3.190 24.375 1.00 91.88 128 CYS A C 1
ATOM 1054 O O . CYS A 1 128 ? -16.553 3.343 24.851 1.00 91.88 128 CYS A O 1
ATOM 1056 N N . ASP A 1 129 ? -18.664 2.551 25.002 1.00 89.69 129 ASP A N 1
ATOM 1057 C CA . ASP A 1 129 ? -18.486 1.940 26.321 1.00 89.69 129 ASP A CA 1
ATOM 1058 C C . ASP A 1 129 ? -17.605 0.685 26.224 1.00 89.69 129 ASP A C 1
ATOM 1060 O O . ASP A 1 129 ? -16.573 0.604 26.885 1.00 89.69 129 ASP A O 1
ATOM 1064 N N . ASP A 1 130 ? -17.960 -0.257 25.339 1.00 90.31 130 ASP A N 1
ATOM 1065 C CA . ASP A 1 130 ? -17.147 -1.446 25.061 1.00 90.31 130 ASP A CA 1
ATOM 1066 C C . ASP A 1 130 ? -17.304 -1.927 23.608 1.00 90.31 130 ASP A C 1
ATOM 1068 O O . ASP A 1 130 ? -18.328 -2.483 23.204 1.00 90.31 130 ASP A O 1
ATOM 1072 N N . PHE A 1 131 ? -16.241 -1.753 22.821 1.00 90.75 131 PHE A N 1
ATOM 1073 C CA . PHE A 1 131 ? -16.200 -2.188 21.425 1.00 90.75 131 PHE A CA 1
ATOM 1074 C C . PHE A 1 131 ? -16.250 -3.718 21.275 1.00 90.75 131 PHE A C 1
ATOM 1076 O O . PHE A 1 131 ? -16.751 -4.232 20.274 1.00 90.75 131 PHE A O 1
ATOM 1083 N N . ASN A 1 132 ? -15.739 -4.474 22.252 1.00 90.75 132 ASN A N 1
ATOM 1084 C CA . ASN A 1 132 ? -15.731 -5.933 22.185 1.00 90.75 132 ASN A CA 1
ATOM 1085 C C . ASN A 1 132 ? -17.146 -6.495 22.337 1.00 90.75 132 ASN A C 1
ATOM 1087 O O . ASN A 1 132 ? -17.515 -7.417 21.611 1.00 90.75 132 ASN A O 1
ATOM 1091 N N . GLU A 1 133 ? -17.962 -5.920 23.222 1.00 92.50 133 GLU A N 1
ATOM 1092 C CA . GLU A 1 133 ? -19.375 -6.295 23.361 1.00 92.50 133 GLU A CA 1
ATOM 1093 C C . GLU A 1 133 ? -20.175 -5.997 22.088 1.00 92.50 133 GLU A C 1
ATOM 1095 O O . GLU A 1 133 ? -20.963 -6.826 21.621 1.00 92.50 133 GLU A O 1
ATOM 1100 N N . ASP A 1 134 ? -19.924 -4.850 21.462 1.00 93.56 134 ASP A N 1
ATOM 1101 C CA . ASP A 1 134 ? -20.514 -4.492 20.171 1.00 93.56 134 ASP A CA 1
ATOM 1102 C C . ASP A 1 134 ? -20.129 -5.478 19.058 1.00 93.56 134 ASP A C 1
ATOM 1104 O O . ASP A 1 134 ? -20.972 -5.884 18.245 1.00 93.56 134 ASP A O 1
ATOM 1108 N N . MET A 1 135 ? -18.866 -5.911 19.048 1.00 93.81 135 MET A N 1
ATOM 1109 C CA . MET A 1 135 ? -18.362 -6.903 18.107 1.00 93.81 135 MET A CA 1
ATOM 1110 C C . MET A 1 135 ? -18.996 -8.282 18.334 1.00 93.81 135 MET A C 1
ATOM 1112 O O . MET A 1 135 ? -19.378 -8.932 17.361 1.00 93.81 135 MET A O 1
ATOM 1116 N N . LYS A 1 136 ? -19.190 -8.711 19.590 1.00 94.12 136 LYS A N 1
ATOM 1117 C CA . LYS A 1 136 ? -19.893 -9.966 19.922 1.00 94.12 136 LYS A CA 1
ATOM 1118 C C . LYS A 1 136 ? -21.331 -9.971 19.418 1.00 94.12 136 LYS A C 1
ATOM 1120 O O . LYS A 1 136 ? -21.754 -10.943 18.794 1.00 94.12 136 LYS A O 1
ATOM 1125 N N . LYS A 1 137 ? -22.075 -8.880 19.632 1.00 95.19 137 LYS A N 1
ATOM 1126 C CA . LYS A 1 137 ? -23.456 -8.738 19.127 1.00 95.19 137 LYS A CA 1
ATOM 1127 C C . LYS A 1 137 ? -23.519 -8.857 17.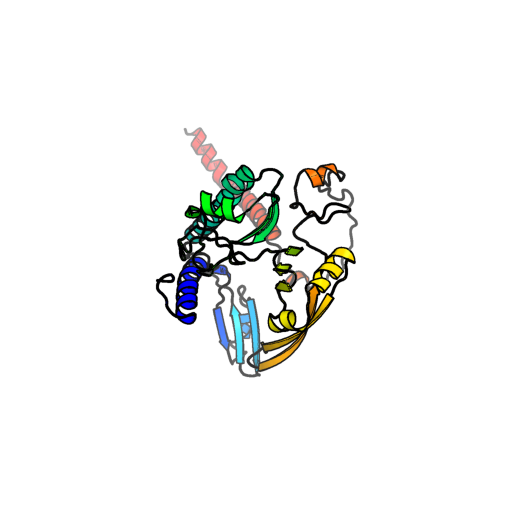602 1.00 95.19 137 LYS A C 1
ATOM 1129 O O . LYS A 1 137 ? -24.500 -9.350 17.055 1.00 95.19 137 LYS A O 1
ATOM 1134 N N . ASN A 1 138 ? -22.450 -8.454 16.915 1.00 95.25 138 ASN A N 1
ATOM 1135 C CA . ASN A 1 138 ? -22.340 -8.455 15.459 1.00 95.25 138 ASN A CA 1
ATOM 1136 C C . ASN A 1 138 ? -21.332 -9.484 14.924 1.00 95.25 138 ASN A C 1
ATOM 1138 O O . ASN A 1 138 ? -20.770 -9.286 13.847 1.00 95.25 138 ASN A O 1
ATOM 1142 N N . ILE A 1 139 ? -21.124 -10.604 15.629 1.00 95.12 139 ILE A N 1
ATOM 1143 C CA . ILE A 1 139 ? -20.044 -11.568 15.344 1.00 95.12 139 ILE A CA 1
ATOM 1144 C C . ILE A 1 139 ? -20.039 -12.093 13.901 1.00 95.12 139 ILE A C 1
ATOM 1146 O O . ILE A 1 139 ? -18.987 -12.387 13.342 1.00 95.12 139 ILE A O 1
ATOM 1150 N N . HIS A 1 140 ? -21.205 -12.148 13.252 1.00 95.44 140 HIS A N 1
ATOM 1151 C CA . HIS A 1 140 ? -21.361 -12.554 11.854 1.00 95.44 140 HIS A CA 1
ATOM 1152 C C . HIS A 1 140 ? -20.635 -11.638 10.851 1.00 95.44 140 HIS A C 1
ATOM 1154 O O . HIS A 1 140 ? -20.473 -12.031 9.700 1.00 95.44 140 HIS A O 1
ATOM 1160 N N . LYS A 1 141 ? -20.205 -10.434 11.257 1.00 95.75 141 LYS A N 1
ATOM 1161 C CA . LYS A 1 141 ? -19.408 -9.502 10.440 1.00 95.75 141 LYS A CA 1
ATOM 1162 C C . LYS A 1 141 ? -17.899 -9.656 10.646 1.00 95.75 141 LYS A C 1
ATOM 1164 O O . LYS A 1 141 ? -17.130 -9.050 9.894 1.00 95.75 141 LYS A O 1
ATOM 1169 N N . PHE A 1 142 ? -17.475 -10.456 11.628 1.00 96.12 142 PHE A N 1
ATOM 1170 C CA . PHE A 1 142 ? -16.089 -10.510 12.078 1.00 96.12 142 PHE A CA 1
ATOM 1171 C C . PHE A 1 142 ? -15.476 -11.914 12.039 1.00 96.12 142 PHE A C 1
ATOM 1173 O O . PHE A 1 142 ? -16.135 -12.912 12.324 1.00 96.12 142 PHE A O 1
ATOM 1180 N N . ASP A 1 143 ? -14.184 -11.981 11.714 1.00 95.69 143 ASP A N 1
ATOM 1181 C CA . ASP A 1 143 ? -13.329 -13.149 11.946 1.00 95.69 143 ASP A CA 1
ATOM 1182 C C . ASP A 1 143 ? -12.559 -12.951 13.259 1.00 95.69 143 ASP A C 1
ATOM 1184 O O . ASP A 1 143 ? -11.609 -12.169 13.333 1.00 95.69 143 ASP A O 1
ATOM 1188 N N . THR A 1 144 ? -12.973 -13.679 14.294 1.00 94.94 144 THR A N 1
ATOM 1189 C CA . THR A 1 144 ? -12.381 -13.668 15.642 1.00 94.94 144 THR A CA 1
ATOM 1190 C C . THR A 1 144 ? -11.596 -14.947 15.936 1.00 94.94 144 THR A C 1
ATOM 1192 O O . THR A 1 144 ? -11.166 -15.186 17.061 1.00 94.94 144 THR A O 1
ATOM 1195 N N . SER A 1 145 ? -11.349 -15.787 14.930 1.00 92.69 145 SER A N 1
ATOM 1196 C CA . SER A 1 145 ? -10.733 -17.110 15.107 1.00 92.69 145 SER A CA 1
ATOM 1197 C C . SER A 1 145 ? -9.298 -17.101 15.636 1.00 92.69 145 SER A C 1
ATOM 1199 O O . SER A 1 145 ? -8.792 -18.146 16.042 1.00 92.69 145 SER A O 1
ATOM 1201 N N . ASN A 1 146 ? -8.632 -15.947 15.592 1.00 90.69 146 ASN A N 1
ATOM 1202 C CA . ASN A 1 146 ? -7.263 -15.766 16.069 1.00 90.69 146 ASN A CA 1
ATOM 1203 C C . ASN A 1 146 ? -7.184 -15.205 17.499 1.00 90.69 146 ASN A C 1
ATOM 1205 O O . ASN A 1 146 ? -6.075 -14.971 17.978 1.00 90.69 146 ASN A O 1
ATOM 1209 N N . TYR A 1 147 ? -8.316 -14.981 18.173 1.00 93.06 147 TYR A N 1
ATOM 1210 C CA . TYR A 1 147 ? -8.307 -14.601 19.584 1.00 93.06 147 TYR A CA 1
ATOM 1211 C C . TYR A 1 147 ? -7.764 -15.748 20.454 1.00 93.06 147 TYR A C 1
ATOM 1213 O O . TYR A 1 147 ? -8.001 -16.921 20.135 1.00 93.06 147 TYR A O 1
ATOM 1221 N N . PRO A 1 148 ? -7.054 -15.437 21.558 1.00 91.38 148 PRO A N 1
ATOM 1222 C CA . PRO A 1 148 ? -6.733 -16.422 22.587 1.00 91.38 148 PRO A CA 1
ATOM 1223 C C . PRO A 1 148 ? -8.005 -17.088 23.123 1.00 91.38 148 PRO A C 1
ATOM 1225 O O . PRO A 1 148 ? -9.032 -16.425 23.279 1.00 91.38 148 PRO A O 1
ATOM 1228 N N . ALA A 1 149 ? -7.951 -18.390 23.409 1.00 87.88 149 ALA A N 1
ATOM 1229 C CA . ALA A 1 149 ? -9.109 -19.121 23.935 1.00 87.88 149 ALA A CA 1
ATOM 1230 C C . ALA A 1 149 ? -9.548 -18.596 25.315 1.00 87.88 149 ALA A C 1
ATOM 1232 O O . ALA A 1 149 ? -10.727 -18.622 25.645 1.00 87.88 149 ALA A O 1
ATOM 1233 N N . ASP A 1 150 ? -8.591 -18.078 26.078 1.00 89.56 150 ASP A N 1
ATOM 1234 C CA . ASP A 1 150 ? -8.697 -17.495 27.413 1.00 89.56 150 ASP A CA 1
ATOM 1235 C C . ASP A 1 150 ? -8.678 -15.955 27.387 1.00 89.56 150 ASP A C 1
ATOM 1237 O O . ASP A 1 150 ? -8.236 -15.304 28.332 1.00 89.56 150 ASP A O 1
ATOM 1241 N N . ASN A 1 151 ? -9.121 -15.339 26.285 1.00 89.69 151 ASN A N 1
ATOM 1242 C CA . ASN A 1 151 ? -9.099 -13.885 26.170 1.00 89.69 151 ASN A CA 1
ATOM 1243 C C . ASN A 1 151 ? -10.006 -13.213 27.218 1.00 89.69 151 ASN A C 1
ATOM 1245 O O . ASN A 1 151 ? -11.138 -13.635 27.445 1.00 89.69 151 ASN A O 1
ATOM 1249 N N . VAL A 1 152 ? -9.527 -12.105 27.792 1.00 88.38 152 VAL A N 1
ATOM 1250 C CA . VAL A 1 152 ? -10.202 -11.354 28.872 1.00 88.38 152 VAL A CA 1
ATOM 1251 C C . VAL A 1 152 ? -11.594 -10.841 28.504 1.00 88.38 152 VAL A C 1
ATOM 1253 O O . VAL A 1 152 ? -12.391 -10.521 29.380 1.00 88.38 152 VAL A O 1
ATOM 1256 N N . PHE A 1 153 ? -11.896 -10.771 27.210 1.00 88.19 153 PHE A N 1
ATOM 1257 C CA . PHE A 1 153 ? -13.176 -10.306 26.706 1.00 88.19 153 PHE A CA 1
ATOM 1258 C C . PHE A 1 153 ? -14.171 -11.445 26.509 1.00 88.19 153 PHE A C 1
ATOM 1260 O O . PHE A 1 153 ? -15.260 -11.160 26.040 1.00 88.19 153 PHE A O 1
ATOM 1267 N N . ASN A 1 154 ? -13.856 -12.715 26.797 1.00 90.69 154 ASN A N 1
ATOM 1268 C CA . ASN A 1 154 ? -14.717 -13.864 26.474 1.00 90.69 154 ASN A CA 1
ATOM 1269 C C . ASN A 1 154 ? -15.213 -13.842 25.010 1.00 90.69 154 ASN A C 1
ATOM 1271 O O . ASN A 1 154 ? -16.376 -14.127 24.714 1.00 90.69 154 ASN A O 1
ATOM 1275 N N . MET A 1 155 ? -14.349 -13.421 24.085 1.00 93.25 155 MET A N 1
ATOM 1276 C CA . MET A 1 155 ? -14.649 -13.351 22.660 1.00 93.25 155 MET A CA 1
ATOM 1277 C C . MET A 1 155 ? -14.744 -14.767 22.077 1.00 93.25 155 MET A C 1
ATOM 1279 O O . MET A 1 155 ? -13.788 -15.533 22.227 1.00 93.25 155 MET A O 1
ATOM 1283 N N . PRO A 1 156 ? -15.837 -15.129 21.379 1.00 93.25 156 PRO A N 1
ATOM 1284 C CA . PRO A 1 156 ? -15.928 -16.414 20.693 1.00 93.25 156 PRO A CA 1
ATOM 1285 C C . PRO A 1 156 ? -14.886 -16.512 19.574 1.00 93.25 156 PRO A C 1
ATOM 1287 O O . PRO A 1 156 ? -14.813 -15.619 18.735 1.00 93.25 156 PRO A O 1
ATOM 1290 N N . CYS A 1 157 ? -14.125 -17.605 19.496 1.00 94.06 157 CYS A N 1
ATOM 1291 C CA . CYS A 1 157 ? -13.139 -17.821 18.429 1.00 94.06 157 CYS A CA 1
ATOM 1292 C C . CYS A 1 157 ? -13.780 -18.502 17.206 1.00 94.06 157 CYS A C 1
ATOM 1294 O O . CYS A 1 157 ? -13.685 -19.719 17.036 1.00 94.06 157 CYS A O 1
ATOM 1296 N N . VAL A 1 158 ? -14.438 -17.728 16.339 1.00 94.25 158 VAL A N 1
ATOM 1297 C CA . VAL A 1 158 ? -15.241 -18.244 15.212 1.00 94.25 158 VAL A CA 1
ATOM 1298 C C . VAL A 1 158 ? -14.813 -17.656 13.862 1.00 94.25 158 VAL A C 1
ATOM 1300 O O . VAL A 1 158 ? -13.927 -16.810 13.790 1.00 94.25 158 VAL A O 1
ATOM 1303 N N . ASN A 1 159 ? -15.438 -18.115 12.771 1.00 94.44 159 ASN A N 1
ATOM 1304 C CA . ASN A 1 159 ? -15.362 -17.485 11.442 1.00 94.44 159 ASN A CA 1
ATOM 1305 C C . ASN A 1 159 ? -13.994 -17.504 10.735 1.00 94.44 159 ASN A C 1
ATOM 1307 O O . ASN A 1 159 ? -13.725 -16.703 9.837 1.00 94.44 159 ASN A O 1
ATOM 1311 N N . LYS A 1 160 ? -13.152 -18.487 11.068 1.00 92.19 160 LYS A N 1
ATOM 1312 C CA . LYS A 1 160 ? -11.786 -18.622 10.547 1.00 92.19 160 LYS A CA 1
ATOM 1313 C C . LYS A 1 160 ? -11.692 -18.554 9.025 1.00 92.19 160 LYS A C 1
ATOM 1315 O O . LYS A 1 160 ? -11.979 -19.529 8.328 1.00 92.19 160 LYS A O 1
ATOM 1320 N N . LYS A 1 161 ? -11.136 -17.448 8.519 1.00 88.69 161 LYS A N 1
ATOM 1321 C CA . LYS A 1 161 ? -10.866 -17.182 7.097 1.00 88.69 161 LYS A CA 1
ATOM 1322 C C . LYS A 1 161 ? -12.113 -17.284 6.211 1.00 88.69 161 LYS A C 1
ATOM 1324 O O . LYS A 1 161 ? -11.988 -17.636 5.033 1.00 88.69 161 LYS A O 1
ATOM 1329 N N . VAL A 1 162 ? -13.289 -16.990 6.760 1.00 92.19 162 VAL A N 1
ATOM 1330 C CA . VAL A 1 162 ? -14.508 -16.816 5.965 1.00 92.19 162 VAL A CA 1
ATOM 1331 C C . VAL A 1 162 ? -14.352 -15.553 5.117 1.00 92.19 162 VAL A C 1
ATOM 1333 O O . VAL A 1 162 ? -13.842 -14.530 5.571 1.00 92.19 162 VAL A O 1
ATOM 1336 N N . VAL A 1 163 ? -14.713 -15.646 3.839 1.00 90.88 163 VAL A N 1
ATOM 1337 C CA . VAL A 1 163 ? -14.531 -14.545 2.887 1.00 90.88 163 VAL A CA 1
ATOM 1338 C C . VAL A 1 163 ? -15.498 -13.414 3.220 1.00 90.88 163 VAL A C 1
ATOM 1340 O O . VAL A 1 163 ? -16.678 -13.655 3.442 1.00 90.88 163 VAL A O 1
ATOM 1343 N N . GLY A 1 164 ? -14.994 -12.182 3.205 1.00 91.94 164 GLY A N 1
ATOM 1344 C CA . GLY A 1 164 ? -15.804 -10.977 3.365 1.00 91.94 164 GLY A CA 1
ATOM 1345 C C . GLY A 1 164 ? -15.916 -10.454 4.797 1.00 91.94 164 GLY A C 1
ATOM 1346 O O . GLY A 1 164 ? -16.409 -9.348 4.988 1.00 91.94 164 GLY A O 1
ATOM 1347 N N . LEU A 1 165 ? -15.438 -11.208 5.789 1.00 95.19 165 LEU A N 1
ATOM 1348 C CA . LEU A 1 165 ? -15.494 -10.795 7.190 1.00 95.19 165 LEU A CA 1
ATOM 1349 C C . LEU A 1 165 ? -14.268 -9.978 7.592 1.00 95.19 165 LEU A C 1
ATOM 1351 O O . LEU A 1 165 ? -13.149 -10.251 7.147 1.00 95.19 165 LEU A O 1
ATOM 1355 N N . MET A 1 166 ? -14.487 -8.993 8.461 1.00 95.44 166 MET A N 1
ATOM 1356 C CA . MET A 1 166 ? -13.420 -8.150 8.991 1.00 95.44 166 MET A CA 1
ATOM 1357 C C . MET A 1 166 ? -12.734 -8.836 10.161 1.00 95.44 166 MET A C 1
ATOM 1359 O O . MET A 1 166 ? -13.378 -9.330 11.078 1.00 95.44 166 MET A O 1
ATOM 1363 N N . LYS A 1 167 ? -11.409 -8.856 10.155 1.00 93.94 167 LYS A N 1
ATOM 1364 C CA . LYS A 1 167 ? -10.626 -9.426 11.247 1.00 93.94 167 LYS A CA 1
ATOM 1365 C C . LYS A 1 167 ? -10.117 -8.302 12.146 1.00 93.94 167 LYS A C 1
ATOM 1367 O O . LYS A 1 167 ? -9.591 -7.319 11.625 1.00 93.94 167 LYS A O 1
ATOM 1372 N N . ASP A 1 168 ? -10.188 -8.474 13.465 1.00 90.88 168 ASP A N 1
ATOM 1373 C CA . ASP A 1 168 ? -9.368 -7.656 14.362 1.00 90.88 168 ASP A CA 1
ATOM 1374 C C . ASP A 1 168 ? -7.899 -8.098 14.266 1.00 90.88 168 ASP A C 1
ATOM 1376 O O . ASP A 1 168 ? -7.538 -9.234 14.579 1.00 90.88 168 ASP A O 1
ATOM 1380 N N . GLU A 1 169 ? -7.033 -7.202 13.797 1.00 90.25 169 GLU A N 1
ATOM 1381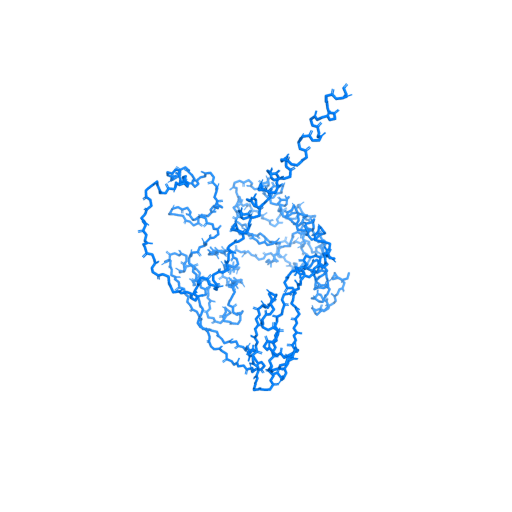 C CA . GLU A 1 169 ? -5.599 -7.472 13.675 1.00 90.25 169 GLU A CA 1
ATOM 1382 C C . GLU A 1 169 ? -4.851 -7.390 15.013 1.00 90.25 169 GLU A C 1
ATOM 1384 O O . GLU A 1 169 ? -3.745 -7.925 15.108 1.00 90.25 169 GLU A O 1
ATOM 1389 N N . CYS A 1 170 ? -5.440 -6.774 16.045 1.00 88.88 170 CYS A N 1
ATOM 1390 C CA . CYS A 1 170 ? -4.838 -6.677 17.377 1.00 88.88 170 CYS A CA 1
ATOM 1391 C C . CYS A 1 170 ? -5.236 -7.840 18.304 1.00 88.88 170 CYS A C 1
ATOM 1393 O O . CYS A 1 170 ? -4.681 -7.958 19.395 1.00 88.88 170 CYS A O 1
ATOM 1395 N N . ASN A 1 171 ? -6.146 -8.721 17.866 1.00 86.75 171 ASN A N 1
ATOM 1396 C CA . ASN A 1 171 ? -6.670 -9.871 18.615 1.00 86.75 171 ASN A CA 1
ATOM 1397 C C . ASN A 1 171 ? -7.084 -9.506 20.059 1.00 86.75 171 ASN A C 1
ATOM 1399 O O . ASN A 1 171 ? -6.682 -10.168 21.018 1.00 86.75 171 ASN A O 1
ATOM 1403 N N . GLY A 1 172 ? -7.842 -8.419 20.215 1.00 84.31 172 GLY A N 1
ATOM 1404 C CA . GLY A 1 172 ? -8.338 -7.908 21.495 1.00 84.31 172 GLY A CA 1
ATOM 1405 C C . GLY A 1 172 ? -7.404 -6.926 22.201 1.00 84.31 172 GLY A C 1
ATOM 1406 O O . GLY A 1 172 ? -7.802 -6.304 23.181 1.00 84.31 172 GLY A O 1
ATOM 1407 N N . GLN A 1 173 ? -6.170 -6.737 21.733 1.00 87.31 173 GLN A N 1
ATOM 1408 C CA . GLN A 1 173 ? -5.298 -5.720 22.315 1.00 87.31 173 GLN A CA 1
ATOM 1409 C C . GLN A 1 173 ? -5.712 -4.314 21.868 1.00 87.31 173 GLN A C 1
ATOM 1411 O O . GLN A 1 173 ? -6.043 -4.085 20.705 1.00 87.31 173 GLN A O 1
ATOM 1416 N N . ILE A 1 174 ? -5.650 -3.348 22.784 1.00 84.94 174 ILE A N 1
ATOM 1417 C CA . ILE A 1 174 ? -6.104 -1.985 22.510 1.00 84.94 174 ILE A CA 1
ATOM 1418 C C . ILE A 1 174 ? -5.004 -1.217 21.778 1.00 84.94 174 ILE A C 1
ATOM 1420 O O . ILE A 1 174 ? -3.886 -1.049 22.277 1.00 84.94 174 ILE A O 1
ATOM 1424 N N . LEU A 1 175 ? -5.341 -0.715 20.591 1.00 91.38 175 LEU A N 1
ATOM 1425 C CA . LEU A 1 175 ? -4.527 0.246 19.859 1.00 91.38 175 LEU A CA 1
ATOM 1426 C C . LEU A 1 175 ? -4.638 1.604 20.560 1.00 91.38 175 LEU A C 1
ATOM 1428 O O . LEU A 1 175 ? -5.658 2.280 20.455 1.00 91.38 175 LEU A O 1
ATOM 1432 N N . THR A 1 176 ? -3.597 1.986 21.300 1.00 92.00 176 THR A N 1
ATOM 1433 C CA . THR A 1 176 ? -3.605 3.193 22.138 1.00 92.00 176 THR A CA 1
ATOM 1434 C C . THR A 1 176 ? -3.250 4.449 21.354 1.00 92.00 176 THR A C 1
ATOM 1436 O O . THR A 1 176 ? -3.803 5.513 21.615 1.00 92.00 176 THR A O 1
ATOM 1439 N N . GLU A 1 177 ? -2.356 4.340 20.368 1.00 94.50 177 GLU A N 1
ATOM 1440 C CA . GLU A 1 177 ? -1.915 5.488 19.577 1.00 94.50 177 GLU A CA 1
ATOM 1441 C C . GLU A 1 177 ? -1.748 5.139 18.096 1.00 94.50 177 GLU A C 1
ATOM 1443 O O . GLU A 1 177 ? -1.293 4.053 17.725 1.00 94.50 177 GLU A O 1
ATOM 1448 N N . PHE A 1 178 ? -2.057 6.108 17.236 1.00 95.38 178 PHE A N 1
ATOM 1449 C CA . PHE A 1 178 ? -1.870 6.028 15.792 1.00 95.38 178 PHE A CA 1
ATOM 1450 C C . PHE A 1 178 ? -1.274 7.331 15.263 1.00 95.38 178 PHE A C 1
ATOM 1452 O O . PHE A 1 178 ? -1.740 8.417 15.602 1.00 95.38 178 PHE A O 1
ATOM 1459 N N . VAL A 1 179 ? -0.282 7.219 14.379 1.00 95.44 179 VAL A N 1
ATOM 1460 C CA . VAL A 1 179 ? 0.263 8.353 13.624 1.00 95.44 179 VAL A CA 1
ATOM 1461 C C . VAL A 1 179 ? 0.355 7.971 12.156 1.00 95.44 179 VAL A C 1
ATOM 1463 O O . VAL A 1 179 ? 1.115 7.075 11.786 1.00 95.44 179 VAL A O 1
ATOM 1466 N N . GLY A 1 180 ? -0.399 8.668 11.308 1.00 94.56 180 GLY A N 1
ATOM 1467 C CA . GLY A 1 180 ? -0.343 8.539 9.855 1.00 94.56 180 GLY A CA 1
ATOM 1468 C C . GLY A 1 180 ? 0.237 9.799 9.224 1.00 94.56 180 GLY A C 1
ATOM 1469 O O . GLY A 1 180 ? -0.294 10.880 9.437 1.00 94.56 180 GLY A O 1
ATOM 1470 N N . LEU A 1 181 ? 1.308 9.658 8.440 1.00 93.56 181 LEU A N 1
ATOM 1471 C CA . LEU A 1 181 ? 1.916 10.782 7.712 1.00 93.56 181 LEU A CA 1
ATOM 1472 C C . LEU A 1 181 ? 1.408 10.869 6.271 1.00 93.56 181 LEU A C 1
ATOM 1474 O O . LEU A 1 181 ? 1.223 11.952 5.736 1.00 93.56 181 LEU A O 1
ATOM 1478 N N . ARG A 1 182 ? 1.205 9.712 5.628 1.00 91.69 182 ARG A N 1
ATOM 1479 C CA . ARG A 1 182 ? 0.626 9.586 4.281 1.00 91.69 182 ARG A CA 1
ATOM 1480 C C . ARG A 1 182 ? 0.228 8.142 4.001 1.00 91.69 182 ARG A C 1
ATOM 1482 O O . ARG A 1 182 ? 0.540 7.227 4.769 1.00 91.69 182 ARG A O 1
ATOM 1489 N N . SER A 1 183 ? -0.371 7.894 2.835 1.00 91.38 183 SER A N 1
ATOM 1490 C CA . SER A 1 183 ? -0.652 6.523 2.369 1.00 91.38 183 SER A CA 1
ATOM 1491 C C . SER A 1 183 ? 0.573 5.593 2.508 1.00 91.38 183 SER A C 1
ATOM 1493 O O . SER A 1 183 ? 1.653 5.876 1.978 1.00 91.38 183 SER A O 1
ATOM 1495 N N . LYS A 1 184 ? 0.406 4.455 3.201 1.00 93.12 184 LYS A N 1
ATOM 1496 C CA . LYS A 1 184 ? 1.463 3.448 3.446 1.00 93.12 184 LYS A CA 1
ATOM 1497 C C . LYS A 1 184 ? 2.689 3.984 4.212 1.00 93.12 184 LYS A C 1
ATOM 1499 O O . LYS A 1 184 ? 3.794 3.452 4.050 1.00 93.12 184 LYS A O 1
ATOM 1504 N N . MET A 1 185 ? 2.491 5.027 5.020 1.00 95.50 185 MET A N 1
ATOM 1505 C CA . MET A 1 185 ? 3.469 5.587 5.952 1.00 95.50 185 MET A CA 1
ATOM 1506 C C . MET A 1 185 ? 2.788 5.932 7.282 1.00 95.50 185 MET A C 1
ATOM 1508 O O . MET A 1 185 ? 2.198 7.004 7.419 1.00 95.50 185 MET A O 1
ATOM 1512 N N . TYR A 1 186 ? 2.835 5.007 8.236 1.00 95.69 186 TYR A N 1
ATOM 1513 C CA . TYR A 1 186 ? 2.160 5.153 9.523 1.00 95.69 186 TYR A CA 1
ATOM 1514 C C . TYR A 1 186 ? 2.780 4.260 10.599 1.00 95.69 186 TYR A C 1
ATOM 1516 O O . TYR A 1 186 ? 3.496 3.299 10.289 1.00 95.69 186 TYR A O 1
ATOM 1524 N N . SER A 1 187 ? 2.467 4.571 11.853 1.00 96.81 187 SER A N 1
ATOM 1525 C CA . SER A 1 187 ? 2.872 3.807 13.026 1.00 96.81 187 SER A CA 1
ATOM 1526 C C . SER A 1 187 ? 1.715 3.637 14.011 1.00 96.81 187 SER A C 1
ATOM 1528 O O . SER A 1 187 ? 0.840 4.502 14.084 1.00 96.81 187 SER A O 1
ATOM 1530 N N . THR A 1 188 ? 1.712 2.538 14.766 1.00 95.81 188 THR A N 1
ATOM 1531 C CA . THR A 1 188 ? 0.742 2.274 15.843 1.00 95.81 188 THR A CA 1
ATOM 1532 C C . THR A 1 188 ? 1.434 1.847 17.130 1.00 95.81 188 THR A C 1
ATOM 1534 O O . THR A 1 188 ? 2.451 1.142 17.087 1.00 95.81 188 THR A O 1
ATOM 1537 N N . ARG A 1 189 ? 0.836 2.206 18.269 1.00 94.62 189 ARG A N 1
ATOM 1538 C CA . ARG A 1 189 ? 1.113 1.578 19.561 1.00 94.62 189 ARG A CA 1
ATOM 1539 C C . ARG A 1 189 ? -0.064 0.737 20.019 1.00 94.62 189 ARG A C 1
ATOM 1541 O O . ARG A 1 189 ? -1.217 1.124 19.854 1.00 94.62 189 ARG A O 1
ATOM 1548 N N . VAL A 1 190 ? 0.255 -0.413 20.591 1.00 92.06 190 VAL A N 1
ATOM 1549 C CA . VAL A 1 190 ? -0.697 -1.317 21.234 1.00 92.06 190 VAL A CA 1
ATOM 1550 C C . VAL A 1 190 ? -0.212 -1.511 22.660 1.00 92.06 190 VAL A C 1
ATOM 1552 O O . VAL A 1 190 ? 0.969 -1.790 22.860 1.00 92.06 190 VAL A O 1
ATOM 1555 N N . ASN A 1 191 ? -1.083 -1.294 23.646 1.00 87.44 191 ASN A N 1
ATOM 1556 C CA . ASN A 1 191 ? -0.710 -1.307 25.067 1.00 87.44 191 ASN A CA 1
ATOM 1557 C C . ASN A 1 191 ? 0.550 -0.459 25.365 1.00 87.44 191 ASN A C 1
ATOM 1559 O O . ASN A 1 191 ? 1.445 -0.884 26.093 1.00 87.44 191 ASN A O 1
ATOM 1563 N N . ASN A 1 192 ? 0.645 0.730 24.753 1.00 85.81 192 ASN A N 1
ATOM 1564 C CA . ASN A 1 192 ? 1.778 1.664 24.866 1.00 85.81 192 ASN A CA 1
ATOM 1565 C C . ASN A 1 192 ? 3.134 1.147 24.350 1.00 85.81 192 ASN A C 1
ATOM 1567 O O . ASN A 1 192 ? 4.168 1.757 24.617 1.00 85.81 192 ASN A O 1
ATOM 1571 N N . GLN A 1 193 ? 3.143 0.074 23.558 1.00 88.75 193 GLN A N 1
ATOM 1572 C CA . GLN A 1 193 ? 4.338 -0.443 22.894 1.00 88.75 193 GLN A CA 1
ATOM 1573 C C . GLN A 1 193 ? 4.228 -0.306 21.376 1.00 88.75 193 GLN A C 1
ATOM 1575 O O . GLN A 1 193 ? 3.159 -0.499 20.796 1.00 88.75 193 GLN A O 1
ATOM 1580 N N . ASP A 1 194 ? 5.347 0.004 20.721 1.00 88.06 194 ASP A N 1
ATOM 1581 C CA . ASP A 1 194 ? 5.441 0.067 19.262 1.00 88.06 194 ASP A CA 1
ATOM 1582 C C . ASP A 1 194 ? 5.037 -1.279 18.640 1.00 88.06 194 ASP A C 1
ATOM 1584 O O . ASP A 1 194 ? 5.737 -2.281 18.785 1.00 88.06 194 ASP A O 1
ATOM 1588 N N . SER A 1 195 ? 3.922 -1.293 17.906 1.00 89.75 195 SER A N 1
ATOM 1589 C CA . SER A 1 195 ? 3.356 -2.516 17.327 1.00 89.75 195 SER A CA 1
ATOM 1590 C C . SER A 1 195 ? 3.613 -2.594 15.824 1.00 89.75 195 SER A C 1
ATOM 1592 O O . SER A 1 195 ? 4.300 -3.497 15.336 1.00 89.75 195 SER A O 1
ATOM 1594 N N . MET A 1 196 ? 3.129 -1.609 15.060 1.00 92.06 196 MET A N 1
ATOM 1595 C CA . MET A 1 196 ? 3.263 -1.598 13.605 1.00 92.06 196 MET A CA 1
ATOM 1596 C C . MET A 1 196 ? 4.015 -0.362 13.133 1.00 92.06 196 MET A C 1
ATOM 1598 O O . MET A 1 196 ? 3.638 0.751 13.457 1.00 92.06 196 MET A O 1
ATOM 1602 N N . LYS A 1 197 ? 5.038 -0.559 12.292 1.00 95.50 197 LYS A N 1
ATOM 1603 C CA . LYS A 1 197 ? 5.775 0.515 11.607 1.00 95.50 197 LYS A CA 1
ATOM 1604 C C . LYS A 1 197 ? 5.746 0.267 10.103 1.00 95.50 197 LYS A C 1
ATOM 1606 O O . LYS A 1 197 ? 6.336 -0.705 9.619 1.00 95.50 197 LYS A O 1
ATOM 1611 N N . LYS A 1 198 ? 5.048 1.112 9.342 1.00 95.38 198 LYS A N 1
ATOM 1612 C CA . LYS A 1 198 ? 4.939 1.000 7.881 1.00 95.38 198 LYS A CA 1
ATOM 1613 C C . LYS A 1 198 ? 5.582 2.196 7.209 1.00 95.38 198 LYS A C 1
ATOM 1615 O O . LYS A 1 198 ? 5.176 3.325 7.436 1.00 95.38 198 LYS A O 1
ATOM 1620 N N . ILE A 1 199 ? 6.533 1.924 6.314 1.00 96.19 199 ILE A N 1
ATOM 1621 C CA . ILE A 1 199 ? 7.160 2.929 5.450 1.00 96.19 199 ILE A CA 1
ATOM 1622 C C . ILE A 1 199 ? 7.381 2.332 4.067 1.00 96.19 199 ILE A C 1
ATOM 1624 O O . ILE A 1 199 ? 8.306 1.546 3.838 1.00 96.19 199 ILE A O 1
ATOM 1628 N N . LYS A 1 200 ? 6.534 2.705 3.107 1.00 93.19 200 LYS A N 1
ATOM 1629 C CA . LYS A 1 200 ? 6.698 2.249 1.726 1.00 93.19 200 LYS A CA 1
ATOM 1630 C C . LYS A 1 200 ? 8.022 2.750 1.138 1.00 93.19 200 LYS A C 1
ATOM 1632 O O . LYS A 1 200 ? 8.259 3.948 1.042 1.00 93.19 200 LYS A O 1
ATOM 1637 N N . GLY A 1 201 ? 8.841 1.815 0.654 1.00 92.69 201 GLY A N 1
ATOM 1638 C CA . GLY A 1 201 ? 10.085 2.104 -0.074 1.00 92.69 201 GLY A CA 1
ATOM 1639 C C . GLY A 1 201 ? 11.371 1.971 0.748 1.00 92.69 201 GLY A C 1
ATOM 1640 O O . GLY A 1 201 ? 12.454 1.999 0.149 1.00 92.69 201 GLY A O 1
ATOM 1641 N N . ILE A 1 202 ? 11.252 1.760 2.064 1.00 96.00 202 ILE A N 1
ATOM 1642 C CA . ILE A 1 202 ? 12.353 1.446 2.984 1.00 96.00 202 ILE A CA 1
ATOM 1643 C C . ILE A 1 202 ? 12.306 -0.043 3.351 1.00 96.00 202 ILE A C 1
ATOM 1645 O O . ILE A 1 202 ? 11.234 -0.634 3.477 1.00 96.00 202 ILE A O 1
ATOM 1649 N N . LYS A 1 203 ? 13.474 -0.678 3.489 1.00 95.00 203 LYS A N 1
ATOM 1650 C CA . LYS A 1 203 ? 13.572 -2.088 3.892 1.00 95.00 203 LYS A CA 1
ATOM 1651 C C . LYS A 1 203 ? 13.034 -2.309 5.308 1.00 95.00 203 LYS A C 1
ATOM 1653 O O . LYS A 1 203 ? 13.397 -1.579 6.225 1.00 95.00 203 LYS A O 1
ATOM 1658 N N . ALA A 1 204 ? 12.271 -3.386 5.503 1.00 94.75 204 ALA A N 1
ATOM 1659 C CA . ALA A 1 204 ? 11.687 -3.738 6.801 1.00 94.75 204 ALA A CA 1
ATOM 1660 C C . ALA A 1 204 ? 12.732 -3.855 7.927 1.00 94.75 204 ALA A C 1
ATOM 1662 O O . ALA A 1 204 ? 12.479 -3.419 9.044 1.00 94.75 204 ALA A O 1
ATOM 1663 N N . SER A 1 205 ? 13.930 -4.370 7.629 1.00 95.00 205 SER A N 1
ATOM 1664 C CA . SER A 1 205 ? 15.026 -4.457 8.602 1.00 95.00 205 SER A CA 1
ATOM 1665 C C . SER A 1 205 ? 15.525 -3.090 9.079 1.00 95.00 205 SER A C 1
ATOM 1667 O O . SER A 1 205 ? 15.840 -2.938 10.255 1.00 95.00 205 SER A O 1
ATOM 1669 N N . VAL A 1 206 ? 15.564 -2.091 8.194 1.00 96.38 206 VAL A N 1
ATOM 1670 C CA . VAL A 1 206 ? 15.960 -0.716 8.531 1.00 96.38 206 VAL A CA 1
ATOM 1671 C C . VAL A 1 206 ? 14.878 -0.059 9.380 1.00 96.38 206 VAL A C 1
ATOM 1673 O O . VAL A 1 206 ? 15.188 0.515 10.421 1.00 96.38 206 VAL A O 1
ATOM 1676 N N . VAL A 1 207 ? 13.607 -0.226 8.999 1.00 96.25 207 VAL A N 1
ATOM 1677 C CA . VAL A 1 207 ? 12.470 0.272 9.790 1.00 96.25 207 VAL A CA 1
ATOM 1678 C C . VAL A 1 207 ? 12.471 -0.336 11.194 1.00 96.25 207 VAL A C 1
ATOM 1680 O O . VAL A 1 207 ? 12.297 0.382 12.170 1.00 96.25 207 VAL A O 1
ATOM 1683 N N . LYS A 1 208 ? 12.712 -1.649 11.319 1.00 95.25 208 LYS A N 1
ATOM 1684 C CA . LYS A 1 208 ? 12.738 -2.328 12.621 1.00 95.25 208 LYS A CA 1
ATOM 1685 C C . LYS A 1 208 ? 13.843 -1.791 13.538 1.00 95.25 208 LYS A C 1
ATOM 1687 O O . LYS A 1 208 ? 13.580 -1.635 14.722 1.00 95.25 208 LYS A O 1
ATOM 1692 N N . LYS A 1 209 ? 15.041 -1.534 12.997 1.00 95.50 209 LYS A N 1
ATOM 1693 C CA . LYS A 1 209 ? 16.250 -1.207 13.775 1.00 95.50 209 LYS A CA 1
ATOM 1694 C C . LYS A 1 209 ? 16.460 0.277 14.073 1.00 95.50 209 LYS A C 1
ATOM 1696 O O . LYS A 1 209 ? 17.164 0.586 15.019 1.00 95.50 209 LYS A O 1
ATOM 1701 N N . THR A 1 210 ? 15.965 1.173 13.219 1.00 96.06 210 THR A N 1
ATOM 1702 C CA . THR A 1 210 ? 16.406 2.588 13.215 1.00 96.06 210 THR A CA 1
ATOM 1703 C C . THR A 1 210 ? 15.269 3.601 13.248 1.00 96.06 210 THR A C 1
ATOM 1705 O O . THR A 1 210 ? 15.519 4.794 13.081 1.00 96.06 210 THR A O 1
ATOM 1708 N N . ILE A 1 211 ? 14.025 3.135 13.338 1.00 96.25 211 ILE A N 1
ATOM 1709 C CA . ILE A 1 211 ? 12.849 4.002 13.333 1.00 96.25 211 ILE A CA 1
ATOM 1710 C C . ILE A 1 211 ? 11.936 3.586 14.473 1.00 96.25 211 ILE A C 1
ATOM 1712 O O . ILE A 1 211 ? 11.607 2.404 14.595 1.00 96.25 211 ILE A O 1
ATOM 1716 N N . GLU A 1 212 ? 11.496 4.558 15.252 1.00 96.31 212 GLU A N 1
ATOM 1717 C CA . GLU A 1 212 ? 10.588 4.400 16.387 1.00 96.31 212 GLU A CA 1
ATOM 1718 C C . GLU A 1 212 ? 9.289 5.171 16.153 1.00 96.31 212 GLU A C 1
ATOM 1720 O O . GLU A 1 212 ? 9.208 6.023 15.270 1.00 96.31 212 GLU A O 1
ATOM 1725 N N . PHE A 1 213 ? 8.246 4.894 16.934 1.00 96.44 213 PHE A N 1
ATOM 1726 C CA . PHE A 1 213 ? 6.989 5.642 16.854 1.00 96.44 213 PHE A CA 1
ATOM 1727 C C . PHE A 1 213 ? 7.188 7.154 17.049 1.00 96.44 213 PHE A C 1
ATOM 1729 O O . PHE A 1 213 ? 6.602 7.954 16.318 1.00 96.44 213 PHE A O 1
ATOM 1736 N N . ASN A 1 214 ? 8.080 7.550 17.963 1.00 96.12 214 ASN A N 1
ATOM 1737 C CA . ASN A 1 214 ? 8.382 8.958 18.229 1.00 96.12 214 ASN A CA 1
ATOM 1738 C C . ASN A 1 214 ? 8.994 9.678 17.016 1.00 96.12 214 ASN A C 1
ATOM 1740 O O . ASN A 1 214 ? 8.778 10.877 16.867 1.00 96.12 214 ASN A O 1
ATOM 1744 N N . ASP A 1 215 ? 9.666 8.969 16.100 1.00 96.88 215 ASP A N 1
ATOM 1745 C CA . ASP A 1 215 ? 10.146 9.567 14.848 1.00 96.88 215 ASP A CA 1
ATOM 1746 C C . ASP A 1 215 ? 8.989 10.041 13.954 1.00 96.88 215 ASP A C 1
ATOM 1748 O O . ASP A 1 215 ? 9.103 11.060 13.271 1.00 96.88 215 ASP A O 1
ATOM 1752 N N . TYR A 1 216 ? 7.861 9.319 13.952 1.00 97.19 216 TYR A N 1
ATOM 1753 C CA . TYR A 1 216 ? 6.662 9.728 13.213 1.00 97.19 216 TYR A CA 1
ATOM 1754 C C . TYR A 1 216 ? 6.009 10.945 13.867 1.00 97.19 216 TYR A C 1
ATOM 1756 O O . TYR A 1 216 ? 5.578 11.849 13.155 1.00 97.19 216 TYR A O 1
ATOM 1764 N N . LEU A 1 217 ? 5.959 10.986 15.204 1.00 95.12 217 LEU A N 1
ATOM 1765 C CA . LEU A 1 217 ? 5.457 12.145 15.945 1.00 95.12 217 LEU A CA 1
ATOM 1766 C C . LEU A 1 217 ? 6.314 13.389 15.703 1.00 95.12 217 LEU A C 1
ATOM 1768 O O . LEU A 1 217 ? 5.758 14.449 15.432 1.00 95.12 217 LEU A O 1
ATOM 1772 N N . ASP A 1 218 ? 7.641 13.260 15.762 1.00 96.31 218 ASP A N 1
ATOM 1773 C CA . ASP A 1 218 ? 8.582 14.345 15.456 1.00 96.31 218 ASP A CA 1
ATOM 1774 C C . ASP A 1 218 ? 8.388 14.840 14.017 1.00 96.31 218 ASP A C 1
ATOM 1776 O O . ASP A 1 218 ? 8.277 16.038 13.765 1.00 96.31 218 ASP A O 1
ATOM 1780 N N . CYS A 1 219 ? 8.248 13.912 13.067 1.00 95.44 219 CYS A N 1
ATOM 1781 C CA . CYS A 1 219 ? 7.971 14.247 11.675 1.00 95.44 219 CYS A CA 1
ATOM 1782 C C . CYS A 1 219 ? 6.661 15.036 11.518 1.00 95.44 219 CYS A C 1
ATOM 1784 O O . CYS A 1 219 ? 6.658 16.054 10.830 1.00 95.44 219 CYS A O 1
ATOM 1786 N N . LEU A 1 220 ? 5.580 14.601 12.175 1.00 92.88 220 LEU A N 1
ATOM 1787 C CA . LEU A 1 220 ? 4.266 15.243 12.101 1.00 92.88 220 LEU A CA 1
ATOM 1788 C C . LEU A 1 220 ? 4.249 16.617 12.784 1.00 92.88 220 LEU A C 1
ATOM 1790 O O . LEU A 1 220 ? 3.785 17.587 12.197 1.00 92.88 220 LEU A O 1
ATOM 1794 N N . ARG A 1 221 ? 4.742 16.702 14.025 1.00 92.25 221 ARG A N 1
ATOM 1795 C CA . ARG A 1 221 ? 4.636 17.907 14.865 1.00 92.25 221 ARG A CA 1
ATOM 1796 C C . ARG A 1 221 ? 5.639 18.983 14.472 1.00 92.25 221 ARG A C 1
ATOM 1798 O O . ARG A 1 221 ? 5.295 20.158 14.465 1.00 92.25 221 ARG A O 1
ATOM 1805 N N . ASN A 1 222 ? 6.855 18.578 14.113 1.00 93.25 222 ASN A N 1
ATOM 1806 C CA . ASN A 1 222 ? 7.959 19.497 13.833 1.00 93.25 222 ASN A CA 1
ATOM 1807 C C . ASN A 1 222 ? 8.260 19.619 12.333 1.00 93.25 222 ASN A C 1
ATOM 1809 O O . ASN A 1 222 ? 9.255 20.229 11.950 1.00 93.25 222 ASN A O 1
ATOM 1813 N N . SER A 1 223 ? 7.431 19.019 11.466 1.00 91.19 223 SER A N 1
ATOM 1814 C CA . SER A 1 223 ? 7.616 19.011 10.007 1.00 91.19 223 SER A CA 1
ATOM 1815 C C . SER A 1 223 ? 9.004 18.524 9.561 1.00 91.19 223 SER A C 1
ATOM 1817 O O . SER A 1 223 ? 9.551 18.960 8.544 1.00 91.19 223 SER A O 1
ATOM 1819 N N . ARG A 1 224 ? 9.605 17.596 10.317 1.00 93.81 224 ARG A N 1
ATOM 1820 C CA . ARG A 1 224 ? 10.985 17.159 10.090 1.00 93.81 224 ARG A CA 1
ATOM 1821 C C . ARG A 1 224 ? 11.060 16.018 9.084 1.00 93.81 224 ARG A C 1
ATOM 1823 O O . ARG A 1 224 ? 10.525 14.933 9.304 1.00 93.81 224 ARG A O 1
ATOM 1830 N N . ILE A 1 225 ? 11.801 16.219 7.997 1.00 96.31 225 ILE A N 1
ATOM 1831 C CA . ILE A 1 225 ? 12.147 15.133 7.073 1.00 96.31 225 ILE A CA 1
ATOM 1832 C C . ILE A 1 225 ? 13.265 14.290 7.685 1.00 96.31 225 ILE A C 1
ATOM 1834 O O . ILE A 1 225 ? 14.324 14.802 8.048 1.00 96.31 225 ILE A O 1
ATOM 1838 N N . GLN A 1 226 ? 13.067 12.974 7.717 1.00 96.62 226 GLN A N 1
ATOM 1839 C CA . GLN A 1 226 ? 14.083 12.036 8.176 1.00 96.62 226 GLN A CA 1
ATOM 1840 C C . GLN A 1 226 ? 14.544 11.122 7.047 1.00 96.62 226 GLN A C 1
ATOM 1842 O O . GLN A 1 226 ? 13.737 10.573 6.298 1.00 96.62 226 GLN A O 1
ATOM 1847 N N . SER A 1 227 ? 15.855 10.904 6.950 1.00 97.06 227 SER A N 1
ATOM 1848 C CA . SER A 1 227 ? 16.454 9.959 6.004 1.00 97.06 227 SER A CA 1
ATOM 1849 C C . SER A 1 227 ? 17.131 8.799 6.729 1.00 97.06 227 SER A C 1
ATOM 1851 O O . SER A 1 227 ? 17.604 8.957 7.854 1.00 97.06 227 SER A O 1
ATOM 1853 N N . ARG A 1 228 ? 17.206 7.640 6.072 1.00 96.75 228 ARG A N 1
ATOM 1854 C CA . ARG A 1 228 ? 17.956 6.467 6.538 1.00 96.75 228 ARG A CA 1
ATOM 1855 C C . ARG A 1 228 ? 18.815 5.905 5.414 1.00 96.75 228 ARG A C 1
ATOM 1857 O O . ARG A 1 228 ? 18.467 6.004 4.233 1.00 96.75 228 ARG A O 1
ATOM 1864 N N . GLU A 1 229 ? 19.935 5.309 5.792 1.00 96.88 229 GLU A N 1
ATOM 1865 C CA . GLU A 1 229 ? 20.746 4.521 4.875 1.00 96.88 229 GLU A CA 1
ATOM 1866 C C . GLU A 1 229 ? 20.216 3.092 4.793 1.00 96.88 229 GLU A C 1
ATOM 1868 O O . GLU A 1 229 ? 19.773 2.500 5.778 1.00 96.88 229 GLU A O 1
ATOM 1873 N N . GLN A 1 230 ? 20.258 2.524 3.594 1.00 95.81 230 GLN A N 1
ATOM 1874 C CA . GLN A 1 230 ? 19.966 1.120 3.380 1.00 95.81 230 GLN A CA 1
ATOM 1875 C C . GLN A 1 230 ? 20.879 0.535 2.309 1.00 95.81 230 GLN A C 1
ATOM 1877 O O . GLN A 1 230 ? 21.209 1.186 1.317 1.00 95.81 230 GLN A O 1
ATOM 1882 N N . TYR A 1 231 ? 21.218 -0.734 2.487 1.00 94.69 231 TYR A N 1
ATOM 1883 C CA . TYR A 1 231 ? 21.994 -1.506 1.527 1.00 94.69 231 TYR A CA 1
ATOM 1884 C C . TYR A 1 231 ? 21.059 -2.391 0.721 1.00 94.69 231 TYR A C 1
ATOM 1886 O O . TYR A 1 231 ? 20.114 -2.954 1.279 1.00 94.69 231 TYR A O 1
ATOM 1894 N N . ALA A 1 232 ? 21.286 -2.536 -0.578 1.00 92.88 232 ALA A N 1
ATOM 1895 C CA . ALA A 1 232 ? 20.545 -3.461 -1.426 1.00 92.88 232 ALA A CA 1
ATOM 1896 C C . ALA A 1 232 ? 21.488 -4.191 -2.375 1.00 92.88 232 ALA A C 1
ATOM 1898 O O . ALA A 1 232 ? 22.413 -3.591 -2.903 1.00 92.88 232 ALA A O 1
ATOM 1899 N N . ILE A 1 233 ? 21.217 -5.470 -2.609 1.00 93.81 233 ILE A N 1
ATOM 1900 C CA . ILE A 1 233 ? 21.866 -6.220 -3.677 1.00 93.81 233 ILE A CA 1
ATOM 1901 C C . ILE A 1 233 ? 21.075 -5.928 -4.949 1.00 93.81 233 ILE A C 1
ATOM 1903 O O . ILE A 1 233 ? 19.849 -6.085 -4.969 1.00 93.81 233 ILE A O 1
ATOM 1907 N N . ARG A 1 234 ? 21.751 -5.450 -5.990 1.00 92.81 234 ARG A N 1
ATOM 1908 C CA . ARG A 1 234 ? 21.144 -5.161 -7.289 1.00 92.81 234 ARG A CA 1
ATOM 1909 C C . ARG A 1 234 ? 21.987 -5.808 -8.377 1.00 92.81 234 ARG A C 1
ATOM 1911 O O . ARG A 1 234 ? 23.205 -5.708 -8.361 1.00 92.81 234 ARG A O 1
ATOM 1918 N N . SER A 1 235 ? 21.317 -6.444 -9.333 1.00 90.12 235 SER A N 1
ATOM 1919 C CA . SER A 1 235 ? 21.953 -6.851 -10.581 1.00 90.12 235 SER A CA 1
ATOM 1920 C C . SER A 1 235 ? 21.814 -5.723 -11.600 1.00 90.12 235 SER A C 1
ATOM 1922 O O . SER A 1 235 ? 20.700 -5.252 -11.854 1.00 90.12 235 SER A O 1
ATOM 1924 N N . LYS A 1 236 ? 22.933 -5.268 -12.163 1.00 87.31 236 LYS A N 1
ATOM 1925 C CA . LYS A 1 236 ? 22.976 -4.347 -13.301 1.00 87.31 236 LYS A CA 1
ATOM 1926 C C . LYS A 1 236 ? 23.895 -4.958 -14.352 1.00 87.31 236 LYS A C 1
ATOM 1928 O O . LYS A 1 236 ? 25.049 -5.234 -14.061 1.00 87.31 236 LYS A O 1
ATOM 1933 N N . LEU A 1 237 ? 23.373 -5.192 -15.560 1.00 85.44 237 LEU A N 1
ATOM 1934 C CA . LEU A 1 237 ? 24.121 -5.834 -16.655 1.00 85.44 237 LEU A CA 1
ATOM 1935 C C . LEU A 1 237 ? 24.775 -7.164 -16.224 1.00 85.44 237 LEU A C 1
ATOM 1937 O O . LEU A 1 237 ? 25.955 -7.387 -16.460 1.00 85.44 237 LEU A O 1
ATOM 1941 N N . HIS A 1 238 ? 24.017 -8.017 -15.526 1.00 80.19 238 HIS A N 1
ATOM 1942 C CA . HIS A 1 238 ? 24.482 -9.279 -14.922 1.00 80.19 238 HIS A CA 1
ATOM 1943 C C . HIS A 1 238 ? 25.600 -9.165 -13.872 1.00 80.19 238 HIS A C 1
ATOM 1945 O O . HIS A 1 238 ? 25.979 -10.178 -13.293 1.00 80.19 238 HIS A O 1
ATOM 1951 N N . LYS A 1 239 ? 26.061 -7.960 -13.528 1.00 86.06 239 LYS A N 1
ATOM 1952 C CA . LYS A 1 239 ? 26.955 -7.738 -12.389 1.00 86.06 239 LYS A CA 1
ATOM 1953 C C . LYS A 1 239 ? 26.125 -7.522 -11.134 1.00 86.06 239 LYS A C 1
ATOM 1955 O O . LYS A 1 239 ? 25.239 -6.664 -11.103 1.00 86.06 239 LYS A O 1
ATOM 1960 N N . VAL A 1 240 ? 26.356 -8.360 -10.130 1.00 93.94 240 VAL A N 1
ATOM 1961 C CA . VAL A 1 240 ? 25.686 -8.270 -8.833 1.00 93.94 240 VAL A CA 1
ATOM 1962 C C . VAL A 1 240 ? 26.533 -7.394 -7.926 1.00 93.94 240 VAL A C 1
ATOM 1964 O O . VAL A 1 240 ? 27.675 -7.723 -7.632 1.00 93.94 240 VAL A O 1
ATOM 1967 N N . GLU A 1 241 ? 25.959 -6.285 -7.479 1.00 95.25 241 GLU A N 1
ATOM 1968 C CA . GLU A 1 241 ? 26.645 -5.309 -6.640 1.00 95.25 241 GLU A CA 1
ATOM 1969 C C . GLU A 1 241 ? 25.812 -5.007 -5.396 1.00 95.25 241 GLU A C 1
ATOM 1971 O O . GLU A 1 241 ? 24.573 -4.989 -5.428 1.00 95.25 241 GLU A O 1
ATOM 1976 N N . THR A 1 242 ? 26.502 -4.725 -4.294 1.00 96.06 242 THR A N 1
ATOM 1977 C CA . THR A 1 242 ? 25.874 -4.150 -3.106 1.00 96.06 242 THR A CA 1
ATOM 1978 C C . THR A 1 242 ? 25.905 -2.636 -3.230 1.00 96.06 242 THR A C 1
ATOM 1980 O O . THR A 1 242 ? 26.966 -2.022 -3.216 1.00 96.06 242 THR A O 1
ATOM 1983 N N . ILE A 1 243 ? 24.729 -2.022 -3.322 1.00 94.62 243 ILE A N 1
ATOM 1984 C CA . ILE A 1 243 ? 24.590 -0.570 -3.375 1.00 94.62 243 ILE A CA 1
ATOM 1985 C C . ILE A 1 243 ? 24.201 -0.027 -2.002 1.00 94.62 243 ILE A C 1
ATOM 1987 O O . ILE A 1 243 ? 23.275 -0.533 -1.360 1.00 94.62 243 ILE A O 1
ATOM 1991 N N . ARG A 1 244 ? 24.872 1.044 -1.575 1.00 95.88 244 ARG A N 1
ATOM 1992 C CA . ARG A 1 244 ? 24.448 1.883 -0.449 1.00 95.88 244 ARG A CA 1
ATOM 1993 C C . ARG A 1 244 ? 23.556 3.002 -0.975 1.00 95.88 244 ARG A C 1
ATOM 1995 O O . ARG A 1 244 ? 23.906 3.674 -1.941 1.00 95.88 244 ARG A O 1
ATOM 2002 N N . GLN A 1 245 ? 22.396 3.202 -0.360 1.00 95.31 245 GLN A N 1
ATOM 2003 C CA . GLN A 1 245 ? 21.456 4.257 -0.736 1.00 95.31 245 GLN A CA 1
ATOM 2004 C C . GLN A 1 245 ? 20.974 5.006 0.501 1.00 95.31 245 GLN A C 1
ATOM 2006 O O . GLN A 1 245 ? 20.484 4.386 1.443 1.00 95.31 245 GLN A O 1
ATOM 2011 N N . ARG A 1 246 ? 21.024 6.339 0.458 1.00 96.50 246 ARG A N 1
ATOM 2012 C CA . ARG A 1 246 ? 20.323 7.200 1.414 1.00 96.50 246 ARG A CA 1
ATOM 2013 C C . ARG A 1 246 ? 18.935 7.509 0.866 1.00 96.50 246 ARG A C 1
ATOM 2015 O O . ARG A 1 246 ? 18.803 7.942 -0.276 1.00 96.50 246 ARG A O 1
ATOM 2022 N N . LYS A 1 247 ? 17.894 7.251 1.654 1.00 95.62 247 LYS A N 1
ATOM 2023 C CA . LYS A 1 247 ? 16.500 7.499 1.269 1.00 95.62 247 LYS A CA 1
ATOM 2024 C C . LYS A 1 247 ? 15.786 8.320 2.324 1.00 95.62 247 LYS A C 1
ATOM 2026 O O . LYS A 1 247 ? 16.000 8.098 3.512 1.00 95.62 247 LYS A O 1
ATOM 2031 N N . ILE A 1 248 ? 14.879 9.184 1.876 1.00 95.50 248 ILE A N 1
ATOM 2032 C CA . ILE A 1 248 ? 13.887 9.810 2.750 1.00 95.50 248 ILE A CA 1
ATOM 2033 C C . ILE A 1 248 ? 12.982 8.700 3.292 1.00 95.50 248 ILE A C 1
ATOM 2035 O O . ILE A 1 248 ? 12.312 8.003 2.527 1.00 95.50 248 ILE A O 1
ATOM 2039 N N . ALA A 1 249 ? 13.024 8.511 4.607 1.00 96.31 249 ALA A N 1
ATOM 2040 C CA . ALA A 1 249 ? 12.249 7.519 5.330 1.00 96.31 249 ALA A CA 1
ATOM 2041 C C . ALA A 1 249 ? 10.924 8.105 5.823 1.00 96.31 249 ALA A C 1
ATOM 2043 O O . ALA A 1 249 ? 9.890 7.489 5.596 1.00 96.31 249 ALA A O 1
ATOM 2044 N N . LEU A 1 250 ? 10.943 9.297 6.425 1.00 97.00 250 LEU A N 1
ATOM 2045 C CA . LEU A 1 250 ? 9.748 9.994 6.907 1.00 97.00 250 LEU A CA 1
ATOM 2046 C C . LEU A 1 250 ? 9.696 11.401 6.319 1.00 97.00 250 LEU A C 1
ATOM 2048 O O . LEU A 1 250 ? 10.726 12.065 6.178 1.00 97.00 250 LEU A O 1
ATOM 2052 N N . SER A 1 251 ? 8.497 11.836 5.954 1.00 94.19 251 SER A N 1
ATOM 2053 C CA . SER A 1 251 ? 8.232 13.176 5.445 1.00 94.19 251 SER A CA 1
ATOM 2054 C C . SER A 1 251 ? 6.824 13.595 5.868 1.00 94.19 251 SER A C 1
ATOM 2056 O O . SER A 1 251 ? 5.923 12.759 5.768 1.00 94.19 251 SER A O 1
ATOM 2058 N N . PRO A 1 252 ? 6.629 14.855 6.298 1.00 90.12 252 PRO A N 1
ATOM 2059 C CA . PRO A 1 252 ? 5.313 15.365 6.686 1.00 90.12 252 PRO A CA 1
ATOM 2060 C C . PRO A 1 252 ? 4.409 15.650 5.478 1.00 90.12 252 PRO A C 1
ATOM 2062 O O . PRO A 1 252 ? 3.229 15.934 5.640 1.00 90.12 252 PRO A O 1
ATOM 2065 N N . TYR A 1 253 ? 4.957 15.612 4.261 1.00 87.62 253 TYR A N 1
ATOM 2066 C CA . TYR A 1 253 ? 4.238 15.998 3.056 1.00 87.62 253 TYR A CA 1
ATOM 2067 C C . TYR A 1 253 ? 3.505 14.798 2.440 1.00 87.62 253 TYR A C 1
ATOM 2069 O O . TYR A 1 253 ? 4.132 13.823 1.999 1.00 87.62 253 TYR A O 1
ATOM 2077 N N . ASP A 1 254 ? 2.175 14.897 2.363 1.00 86.56 254 ASP A N 1
ATOM 2078 C CA . ASP A 1 254 ? 1.317 14.014 1.569 1.00 86.56 254 ASP A CA 1
ATOM 2079 C C . ASP A 1 254 ? 0.877 14.743 0.294 1.00 86.56 254 ASP A C 1
ATOM 2081 O O . ASP A 1 254 ? 0.128 15.713 0.335 1.00 86.56 254 ASP A O 1
ATOM 2085 N N . ASP A 1 255 ? 1.343 14.274 -0.861 1.00 85.19 255 ASP A N 1
ATOM 2086 C CA . ASP A 1 255 ? 0.993 14.830 -2.169 1.00 85.19 255 ASP A CA 1
ATOM 2087 C C . ASP A 1 255 ? -0.406 14.400 -2.645 1.00 85.19 255 ASP A C 1
ATOM 2089 O O . ASP A 1 255 ? -0.953 14.962 -3.597 1.00 85.19 255 ASP A O 1
ATOM 2093 N N . LYS A 1 256 ? -1.025 13.416 -1.984 1.00 88.62 256 LYS A N 1
ATOM 2094 C CA . LYS A 1 256 ? -2.306 12.829 -2.407 1.00 88.62 256 LYS A CA 1
ATOM 2095 C C . LYS A 1 256 ? -3.519 13.405 -1.699 1.00 88.62 256 LYS A C 1
ATOM 2097 O O . LYS A 1 256 ? -4.640 13.129 -2.133 1.00 88.62 256 LYS A O 1
ATOM 2102 N N . ARG A 1 257 ? -3.321 14.151 -0.616 1.00 89.12 257 ARG A N 1
ATOM 2103 C CA . ARG A 1 257 ? -4.402 14.757 0.161 1.00 89.12 257 ARG A CA 1
ATOM 2104 C C . ARG A 1 257 ? -4.068 16.206 0.475 1.00 89.12 257 ARG A C 1
ATOM 2106 O O . ARG A 1 257 ? -2.906 16.586 0.535 1.00 89.12 257 ARG A O 1
ATOM 2113 N N . PHE A 1 258 ? -5.106 17.002 0.673 1.00 89.56 258 PHE A N 1
ATOM 2114 C CA . PHE A 1 258 ? -4.983 18.373 1.134 1.00 89.56 258 PHE A CA 1
ATOM 2115 C C . PHE A 1 258 ? -5.033 18.384 2.662 1.00 89.56 258 PHE A C 1
ATOM 2117 O O . PHE A 1 258 ? -6.025 17.932 3.236 1.00 89.56 258 PHE A O 1
ATOM 2124 N N . LEU A 1 259 ? -3.970 18.865 3.307 1.00 88.81 259 LEU A N 1
ATOM 2125 C CA . LEU A 1 259 ? -3.935 19.102 4.751 1.00 88.81 259 LEU A CA 1
ATOM 2126 C C . LEU A 1 259 ? -4.709 20.384 5.063 1.00 88.81 259 LEU A C 1
ATOM 2128 O O . LEU A 1 259 ? -4.445 21.414 4.449 1.00 88.81 259 LEU A O 1
ATOM 2132 N N . GLN A 1 260 ? -5.669 20.317 5.984 1.00 87.56 260 GLN A N 1
ATOM 2133 C CA . GLN A 1 260 ? -6.414 21.500 6.405 1.00 87.56 260 GLN A CA 1
ATOM 2134 C C . GLN A 1 260 ? -5.548 22.367 7.327 1.00 87.56 260 GLN A C 1
ATOM 2136 O O . GLN A 1 260 ? -4.870 21.845 8.218 1.00 87.56 260 GLN A O 1
ATOM 2141 N N . ASP A 1 261 ? -5.592 23.684 7.119 1.00 83.88 261 ASP A N 1
ATOM 2142 C CA . ASP A 1 261 ? -4.755 24.651 7.833 1.00 83.88 261 ASP A CA 1
ATOM 2143 C C . ASP A 1 261 ? -4.871 24.499 9.355 1.00 83.88 261 ASP A C 1
ATOM 2145 O O . ASP A 1 261 ? -5.971 24.435 9.903 1.00 83.88 261 ASP A O 1
ATOM 2149 N N . ASN A 1 262 ? -3.723 24.463 10.038 1.00 83.50 262 ASN A N 1
ATOM 2150 C CA . ASN A 1 262 ? -3.607 24.321 11.496 1.00 83.50 262 ASN A CA 1
ATOM 2151 C C . ASN A 1 262 ? -4.250 23.051 12.086 1.00 83.50 262 ASN A C 1
ATOM 2153 O O . ASN A 1 262 ? -4.556 23.008 13.277 1.00 83.50 262 ASN A O 1
ATOM 2157 N N . THR A 1 263 ? -4.433 22.001 11.285 1.00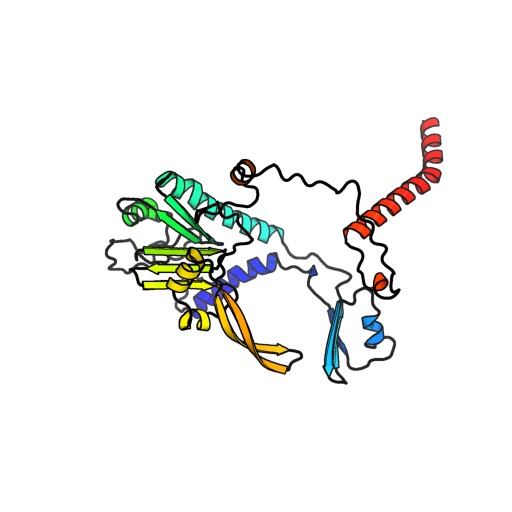 86.62 263 THR A N 1
ATOM 2158 C CA . THR A 1 263 ? -4.937 20.707 11.762 1.00 86.62 263 THR A CA 1
ATOM 2159 C C . THR A 1 263 ? -4.037 19.555 11.315 1.00 86.62 263 THR A C 1
ATOM 2161 O O . THR A 1 263 ? -3.098 19.729 10.542 1.00 86.62 263 THR A O 1
ATOM 2164 N N . ILE A 1 264 ? -4.354 18.352 11.795 1.00 86.81 264 ILE A N 1
ATOM 2165 C CA . ILE A 1 264 ? -3.805 17.083 11.292 1.00 86.81 264 ILE A CA 1
ATOM 2166 C C . ILE A 1 264 ? -4.772 16.377 10.329 1.00 86.81 264 ILE A C 1
ATOM 2168 O O . ILE A 1 264 ? -4.508 15.258 9.888 1.00 86.81 264 ILE A O 1
ATOM 2172 N N . ASP A 1 265 ? -5.910 17.007 10.034 1.00 89.00 265 ASP A N 1
ATOM 2173 C CA . ASP A 1 265 ? -6.958 16.425 9.214 1.00 89.00 265 ASP A CA 1
ATOM 2174 C C . ASP A 1 265 ? -6.715 16.709 7.738 1.00 89.00 265 ASP A C 1
ATOM 2176 O O . ASP A 1 265 ? -6.283 17.787 7.322 1.00 89.00 265 ASP A O 1
ATOM 2180 N N . THR A 1 266 ? -6.973 15.690 6.922 1.00 89.62 266 THR A N 1
ATOM 2181 C CA . THR A 1 266 ? -6.732 15.756 5.485 1.00 89.62 266 THR A CA 1
ATOM 2182 C C . THR A 1 266 ? -7.994 15.419 4.711 1.00 89.62 266 THR A C 1
ATOM 2184 O O . THR A 1 266 ? -8.679 14.428 4.979 1.00 89.62 266 THR A O 1
ATOM 2187 N N . ILE A 1 267 ? -8.262 16.187 3.665 1.00 90.25 267 ILE A N 1
ATOM 2188 C CA . ILE A 1 267 ? -9.380 15.971 2.745 1.00 90.25 267 ILE A CA 1
ATOM 2189 C C . ILE A 1 267 ? -8.864 15.612 1.353 1.00 90.25 267 ILE A C 1
ATOM 2191 O O . ILE A 1 267 ? -7.715 15.875 0.993 1.00 90.25 267 ILE A O 1
ATOM 2195 N N . ALA A 1 268 ? -9.695 14.926 0.572 1.00 89.38 268 ALA A N 1
ATOM 2196 C CA . ALA A 1 268 ? -9.337 14.570 -0.794 1.00 89.38 268 ALA A CA 1
ATOM 2197 C C . ALA A 1 268 ? -9.234 15.831 -1.661 1.00 89.38 268 ALA A C 1
ATOM 2199 O O . ALA A 1 268 ? -10.032 16.758 -1.518 1.00 89.38 268 ALA A O 1
ATOM 2200 N N . TRP A 1 269 ? -8.285 15.852 -2.595 1.00 87.56 269 TRP A N 1
ATOM 2201 C CA . TRP A 1 269 ? -8.231 16.905 -3.606 1.00 87.56 269 TRP A CA 1
ATOM 2202 C C . TRP A 1 269 ? -9.569 17.005 -4.355 1.00 87.56 269 TRP A C 1
ATOM 2204 O O . TRP A 1 269 ? -10.131 15.990 -4.763 1.00 87.56 269 TRP A O 1
ATOM 2214 N N . GLY A 1 270 ? -10.080 18.228 -4.520 1.00 86.50 270 GLY A N 1
ATOM 2215 C CA . GLY A 1 270 ? -11.395 18.491 -5.119 1.00 86.50 270 GLY A CA 1
ATOM 2216 C C . GLY A 1 270 ? -12.575 18.473 -4.138 1.00 86.50 270 GLY A C 1
ATOM 2217 O O . GLY A 1 270 ? -13.706 18.689 -4.562 1.00 86.50 270 GLY A O 1
ATOM 2218 N N . HIS A 1 271 ? -12.343 18.250 -2.840 1.00 88.25 271 HIS A N 1
ATOM 2219 C CA . HIS A 1 271 ? -13.391 18.369 -1.826 1.00 88.25 271 HIS A CA 1
ATOM 2220 C C . HIS A 1 271 ? -13.926 19.810 -1.731 1.00 88.25 271 HIS A C 1
ATOM 2222 O O . HIS A 1 271 ? -13.150 20.766 -1.770 1.00 88.25 271 HIS A O 1
ATOM 2228 N N . TYR A 1 272 ? -15.242 19.977 -1.558 1.00 86.06 272 TYR A N 1
ATOM 2229 C CA . TYR A 1 272 ? -15.910 21.290 -1.580 1.00 86.06 272 TYR A CA 1
ATOM 2230 C C . TYR A 1 272 ? -15.369 22.271 -0.524 1.00 86.06 272 TYR A C 1
ATOM 2232 O O . TYR A 1 272 ? -15.276 23.466 -0.786 1.00 86.06 272 TYR A O 1
ATOM 2240 N N . GLN A 1 273 ? -14.931 21.769 0.636 1.00 84.06 273 GLN A N 1
ATOM 2241 C CA . GLN A 1 273 ? -14.320 22.593 1.692 1.00 84.06 273 GLN A CA 1
ATOM 2242 C C . GLN A 1 273 ? -12.970 23.207 1.284 1.00 84.06 273 GLN A C 1
ATOM 2244 O O . GLN A 1 273 ? -12.587 24.234 1.832 1.00 84.06 273 GLN A O 1
ATOM 2249 N N . ILE A 1 274 ? -12.258 22.628 0.307 1.00 83.88 274 ILE A N 1
ATOM 2250 C CA . ILE A 1 274 ? -11.027 23.230 -0.237 1.00 83.88 274 ILE A CA 1
ATOM 2251 C C . ILE A 1 274 ? -11.375 24.500 -1.023 1.00 83.88 274 ILE A C 1
ATOM 2253 O O . ILE A 1 274 ? -10.663 25.497 -0.948 1.00 83.88 274 ILE A O 1
ATOM 2257 N N . LEU A 1 275 ? -12.479 24.464 -1.776 1.00 68.31 275 LEU A N 1
ATOM 2258 C CA . LEU A 1 275 ? -12.911 25.560 -2.647 1.00 68.31 275 LEU A CA 1
ATOM 2259 C C . LEU A 1 275 ? -13.484 26.744 -1.862 1.00 68.31 275 LEU A C 1
ATOM 2261 O O . LEU A 1 275 ? -13.392 27.875 -2.324 1.00 68.31 275 LEU A O 1
ATOM 2265 N N . GLN A 1 276 ? -14.041 26.504 -0.673 1.00 58.97 276 GLN A N 1
ATOM 2266 C CA . GLN A 1 276 ? -14.566 27.574 0.180 1.00 58.97 276 GLN A CA 1
ATOM 2267 C C . GLN A 1 276 ? -13.460 28.402 0.858 1.00 58.97 276 GLN A C 1
ATOM 2269 O O . GLN A 1 276 ? -13.669 29.583 1.113 1.00 58.97 276 GLN A O 1
ATOM 2274 N N . ASN A 1 277 ? -12.265 27.831 1.063 1.00 55.31 277 ASN A N 1
ATOM 2275 C CA . ASN A 1 277 ? -11.139 28.509 1.720 1.00 55.31 277 ASN A CA 1
ATOM 2276 C C . ASN A 1 277 ? -10.148 29.189 0.754 1.00 55.31 277 ASN A C 1
ATOM 2278 O O . ASN A 1 277 ? -9.180 29.804 1.196 1.00 55.31 277 ASN A O 1
ATOM 2282 N N . GLY A 1 278 ? -10.358 29.128 -0.565 1.00 50.28 278 GLY A N 1
ATOM 2283 C CA . GLY A 1 278 ? -9.446 29.743 -1.529 1.00 50.28 278 GLY A CA 1
ATOM 2284 C C . GLY A 1 278 ? -10.147 30.157 -2.813 1.00 50.28 278 GLY A C 1
ATOM 2285 O O . GLY A 1 278 ? -10.839 29.346 -3.419 1.00 50.28 278 GLY A O 1
ATOM 2286 N N . LYS A 1 279 ? -9.925 31.413 -3.241 1.00 52.59 279 LYS A N 1
ATOM 2287 C CA . LYS A 1 279 ? -10.332 31.971 -4.547 1.00 52.59 279 LYS A CA 1
ATOM 2288 C C . LYS A 1 279 ? -10.353 30.879 -5.618 1.00 52.59 279 LYS A C 1
ATOM 2290 O O . LYS A 1 279 ? -9.313 30.254 -5.834 1.00 52.59 279 LYS A O 1
ATOM 2295 N N . GLU A 1 280 ? -11.491 30.696 -6.297 1.00 46.69 280 GLU A N 1
ATOM 2296 C CA . GLU A 1 280 ? -11.638 29.757 -7.416 1.00 46.69 280 GLU A CA 1
ATOM 2297 C C . GLU A 1 280 ? -10.415 29.837 -8.342 1.00 46.69 280 GLU A C 1
ATOM 2299 O O . GLU A 1 280 ? -10.249 30.777 -9.129 1.00 46.69 280 GLU A O 1
ATOM 2304 N N . LYS A 1 281 ? -9.528 28.841 -8.266 1.00 51.72 281 LYS A N 1
ATOM 2305 C CA . LYS A 1 281 ? -8.445 28.701 -9.235 1.00 51.72 281 LYS A CA 1
ATOM 2306 C C . LYS A 1 281 ? -9.039 28.105 -10.503 1.00 51.72 281 LYS A C 1
ATOM 2308 O O . LYS A 1 281 ? -8.980 26.903 -10.735 1.00 51.72 281 LYS A O 1
ATOM 2313 N N . ARG A 1 282 ? -9.621 28.970 -11.330 1.00 52.16 282 ARG A N 1
ATOM 2314 C CA . ARG A 1 282 ? -9.910 28.656 -12.730 1.00 52.16 282 ARG A CA 1
ATOM 2315 C C . ARG A 1 282 ? -8.590 28.640 -13.495 1.00 52.16 282 ARG A C 1
ATOM 2317 O O . ARG A 1 282 ? -7.778 29.553 -13.334 1.00 52.16 282 ARG A O 1
ATOM 2324 N N . VAL A 1 283 ? -8.372 27.615 -14.319 1.00 53.34 283 VAL A N 1
ATOM 2325 C CA . VAL A 1 283 ? -7.276 27.616 -15.296 1.00 53.34 283 VAL A CA 1
ATOM 2326 C C . VAL A 1 283 ? -7.483 28.832 -16.195 1.00 53.34 283 VAL A C 1
ATOM 2328 O O . VAL A 1 283 ? -8.505 28.934 -16.868 1.00 53.34 283 VAL A O 1
ATOM 2331 N N . ARG A 1 284 ? -6.537 29.769 -16.170 1.00 58.03 284 ARG A N 1
ATOM 2332 C CA . ARG A 1 284 ? -6.500 30.907 -17.088 1.00 58.03 284 ARG A CA 1
ATOM 2333 C C . ARG A 1 284 ? -5.260 30.769 -17.947 1.00 58.03 284 ARG A C 1
ATOM 2335 O O . ARG A 1 284 ? -4.180 30.473 -17.438 1.00 58.03 284 ARG A O 1
ATOM 2342 N N . PHE A 1 285 ? -5.432 30.958 -19.244 1.00 60.06 285 PHE A N 1
ATOM 2343 C CA . PHE A 1 285 ? -4.314 31.063 -20.164 1.00 60.06 285 PHE A CA 1
ATOM 2344 C C . PHE A 1 285 ? -3.764 32.488 -20.092 1.00 60.06 285 PHE A C 1
ATOM 2346 O O . PHE A 1 285 ? -4.519 33.438 -19.897 1.00 60.06 285 PHE A O 1
ATOM 2353 N N . LYS A 1 286 ? -2.443 32.633 -20.195 1.00 61.84 286 LYS A N 1
ATOM 2354 C CA . LYS A 1 286 ? -1.809 33.948 -20.294 1.00 61.84 286 LYS A CA 1
ATOM 2355 C C . LYS A 1 286 ? -2.165 34.519 -21.669 1.00 61.84 286 LYS A C 1
ATOM 2357 O O . LYS A 1 286 ? -1.719 33.959 -22.665 1.00 61.84 286 LYS A O 1
ATOM 2362 N N . GLU A 1 287 ? -2.998 35.557 -21.708 1.00 76.00 287 GLU A N 1
ATOM 2363 C CA . GLU A 1 287 ? -3.493 36.146 -22.966 1.00 76.00 287 GLU A CA 1
ATOM 2364 C C . GLU A 1 287 ? -2.366 36.765 -23.796 1.00 76.00 287 GLU A C 1
ATOM 2366 O O . GLU A 1 287 ? -2.401 36.682 -25.019 1.00 76.00 287 GLU A O 1
ATOM 2371 N N . ASP A 1 288 ? -1.329 37.278 -23.127 1.00 71.62 288 ASP A N 1
ATOM 2372 C CA . ASP A 1 288 ? -0.132 37.819 -23.768 1.00 71.62 288 ASP A CA 1
ATOM 2373 C C . ASP A 1 288 ? 1.121 37.011 -23.361 1.00 71.62 288 ASP A C 1
ATOM 2375 O O . ASP A 1 288 ? 1.736 37.251 -22.310 1.00 71.62 288 ASP A O 1
ATOM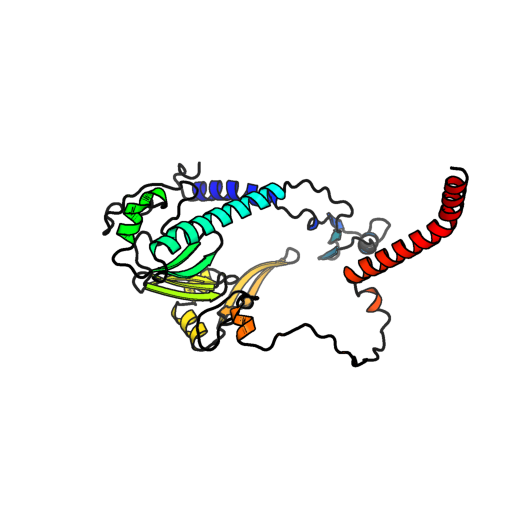 2379 N N . PRO A 1 289 ? 1.453 35.931 -24.092 1.00 67.31 289 PRO A N 1
ATOM 2380 C CA . PRO A 1 289 ? 2.547 35.043 -23.734 1.00 67.31 289 PRO A CA 1
ATOM 2381 C C . PRO A 1 289 ? 3.905 35.713 -23.949 1.00 67.31 289 PRO A C 1
ATOM 2383 O O . PRO A 1 289 ? 4.153 36.398 -24.934 1.00 67.31 289 PRO A O 1
ATOM 2386 N N . THR A 1 290 ? 4.850 35.435 -23.052 1.00 71.25 290 THR A N 1
ATOM 2387 C CA . THR A 1 290 ? 6.239 35.857 -23.253 1.00 71.25 290 THR A CA 1
ATOM 2388 C C . THR A 1 290 ? 6.866 34.955 -24.314 1.00 71.25 290 THR A C 1
ATOM 2390 O O . THR A 1 290 ? 7.060 33.760 -24.082 1.00 71.25 290 THR A O 1
ATOM 2393 N N . ILE A 1 291 ? 7.142 35.510 -25.495 1.00 63.38 291 ILE A N 1
ATOM 2394 C CA . ILE A 1 291 ? 7.737 34.773 -26.611 1.00 63.38 291 ILE A CA 1
ATOM 2395 C C . ILE A 1 291 ? 9.251 34.708 -26.402 1.00 63.38 291 ILE A C 1
ATOM 2397 O O . ILE A 1 291 ? 9.967 35.688 -26.585 1.00 63.38 291 ILE A O 1
ATOM 2401 N N . HIS A 1 292 ? 9.750 33.530 -26.034 1.00 51.75 292 HIS A N 1
ATOM 2402 C CA . HIS A 1 292 ? 11.182 33.256 -26.023 1.00 51.75 292 HIS A CA 1
ATOM 2403 C C . HIS A 1 292 ? 11.608 32.744 -27.405 1.00 51.75 292 HIS A C 1
ATOM 2405 O O . HIS A 1 292 ? 11.237 31.641 -27.810 1.00 51.75 292 HIS A O 1
ATOM 2411 N N . LEU A 1 293 ? 12.396 33.538 -28.133 1.00 45.66 293 LEU A N 1
ATOM 2412 C CA . LEU A 1 293 ? 13.027 33.120 -29.386 1.00 45.66 293 LEU A CA 1
ATOM 2413 C C . LEU A 1 293 ? 14.121 32.086 -29.085 1.00 45.66 293 LEU A C 1
ATOM 2415 O O . LEU A 1 293 ? 15.223 32.417 -28.654 1.00 45.66 293 LEU A O 1
ATOM 2419 N N . MET A 1 294 ? 13.793 30.809 -29.277 1.00 37.31 294 MET A N 1
ATOM 2420 C CA . MET A 1 294 ? 14.739 29.707 -29.112 1.00 37.31 294 MET A CA 1
ATOM 2421 C C . MET A 1 294 ? 15.540 29.500 -30.402 1.00 37.31 294 MET A C 1
ATOM 2423 O O . MET A 1 294 ? 14.987 29.089 -31.424 1.00 37.31 294 MET A O 1
ATOM 2427 N N . TYR A 1 295 ? 16.856 29.707 -30.348 1.00 50.00 295 TYR A N 1
ATOM 2428 C CA . TYR A 1 295 ? 17.762 29.298 -31.423 1.00 50.00 295 TYR A CA 1
ATOM 2429 C C . TYR A 1 295 ? 17.919 27.768 -31.402 1.00 50.00 295 TYR A C 1
ATOM 2431 O O . TYR A 1 295 ? 18.507 27.184 -30.492 1.00 50.00 295 TYR A O 1
ATOM 2439 N N . LYS A 1 296 ? 17.310 27.099 -32.388 1.00 37.84 296 LYS A N 1
ATOM 2440 C CA . LYS A 1 296 ? 17.233 25.633 -32.487 1.00 37.84 296 LYS A CA 1
ATOM 2441 C C . LYS A 1 296 ? 18.560 25.022 -32.946 1.00 37.84 296 LYS A C 1
ATOM 2443 O O . LYS A 1 296 ? 19.007 25.267 -34.063 1.00 37.84 296 LYS A O 1
ATOM 2448 N N . TRP A 1 297 ? 19.095 24.093 -32.157 1.00 44.28 297 TRP A N 1
ATOM 2449 C CA . TRP A 1 297 ? 20.071 23.109 -32.629 1.00 44.28 297 TRP A CA 1
ATOM 2450 C C . TRP A 1 297 ? 19.324 21.975 -33.351 1.00 44.28 297 TRP A C 1
ATOM 2452 O O . TRP A 1 297 ? 18.427 21.356 -32.776 1.00 44.28 297 TRP A O 1
ATOM 2462 N N . LYS A 1 298 ? 19.678 21.703 -34.619 1.00 45.03 298 LYS A N 1
ATOM 2463 C CA . LYS A 1 298 ? 18.993 20.744 -35.522 1.00 45.03 298 LYS A CA 1
ATOM 2464 C C . LYS A 1 298 ? 18.803 19.328 -34.942 1.00 45.03 298 LYS A C 1
ATOM 2466 O O . LYS A 1 298 ? 17.922 18.605 -35.399 1.00 45.03 298 LYS A O 1
ATOM 2471 N N . PHE A 1 299 ? 19.589 18.948 -33.937 1.00 48.75 299 PHE A N 1
ATOM 2472 C CA . PHE A 1 299 ? 19.597 17.612 -33.341 1.00 48.75 299 PHE A CA 1
ATOM 2473 C C . PHE A 1 299 ? 18.421 17.359 -32.372 1.00 48.75 299 PHE A C 1
ATOM 2475 O O . PHE A 1 299 ? 17.699 16.375 -32.516 1.00 48.75 299 PHE A O 1
ATOM 2482 N N . ALA A 1 300 ? 18.132 18.286 -31.450 1.00 47.88 300 ALA A N 1
ATOM 2483 C CA . ALA A 1 300 ? 17.122 18.080 -30.398 1.00 47.88 300 ALA A CA 1
ATOM 2484 C C . ALA A 1 300 ? 15.670 18.024 -30.923 1.00 47.88 300 ALA A C 1
ATOM 2486 O O . ALA A 1 300 ? 14.792 17.443 -30.290 1.00 47.88 300 ALA A O 1
ATOM 2487 N N . HIS A 1 301 ? 15.409 18.588 -32.107 1.00 47.06 301 HIS A N 1
ATOM 2488 C CA . HIS A 1 301 ? 14.101 18.521 -32.767 1.00 47.06 301 HIS A CA 1
ATOM 2489 C C . HIS A 1 301 ? 13.773 17.127 -33.323 1.00 47.06 301 HIS A C 1
ATOM 2491 O O . HIS A 1 301 ? 12.601 16.779 -33.426 1.00 47.06 301 HIS A O 1
ATOM 2497 N N . HIS A 1 302 ? 14.786 16.329 -33.675 1.00 50.78 302 HIS A N 1
ATOM 2498 C CA . HIS A 1 302 ? 14.577 14.949 -34.120 1.00 50.78 302 HIS A CA 1
ATOM 2499 C C . HIS A 1 302 ? 14.345 13.986 -32.944 1.00 50.78 302 HIS A C 1
ATOM 2501 O O . HIS A 1 302 ? 13.632 12.998 -33.110 1.00 50.78 302 HIS A O 1
ATOM 2507 N N . GLU A 1 303 ? 14.887 14.280 -31.755 1.00 50.28 303 GLU A N 1
ATOM 2508 C CA . GLU A 1 303 ? 14.711 13.443 -30.556 1.00 50.28 303 GLU A CA 1
ATOM 2509 C C . GLU A 1 303 ? 13.490 13.798 -29.694 1.00 50.28 303 GLU A C 1
ATOM 2511 O O . GLU A 1 303 ? 13.010 12.962 -28.921 1.00 50.28 303 GLU A O 1
ATOM 2516 N N . ALA A 1 304 ? 12.936 15.006 -29.828 1.00 46.31 304 ALA A N 1
ATOM 2517 C CA . ALA A 1 304 ? 11.696 15.373 -29.157 1.00 46.31 304 ALA A CA 1
ATOM 2518 C C . ALA A 1 304 ? 10.521 14.579 -29.756 1.00 46.31 304 ALA A C 1
ATOM 2520 O O . ALA A 1 304 ? 9.954 14.931 -30.788 1.00 46.31 304 ALA A O 1
ATOM 2521 N N . ARG A 1 305 ? 10.147 13.472 -29.105 1.00 49.16 305 ARG A N 1
ATOM 2522 C CA . ARG A 1 305 ? 8.964 12.683 -29.476 1.00 49.16 305 ARG A CA 1
ATOM 2523 C C . ARG A 1 305 ? 7.731 13.589 -29.455 1.00 49.16 305 ARG A C 1
ATOM 2525 O O . ARG A 1 305 ? 7.340 14.045 -28.381 1.00 49.16 305 ARG A O 1
ATOM 2532 N N . CYS A 1 306 ? 7.110 13.798 -30.622 1.00 55.50 306 CYS A N 1
ATOM 2533 C CA . CYS A 1 306 ? 5.807 14.456 -30.743 1.00 55.50 306 CYS A CA 1
ATOM 2534 C C . CYS A 1 306 ? 4.860 13.906 -29.673 1.00 55.50 306 CYS A C 1
ATOM 2536 O O . CYS A 1 306 ? 4.617 12.695 -29.602 1.00 55.50 306 CYS A O 1
ATOM 2538 N N . GLY A 1 307 ? 4.335 14.792 -28.829 1.00 57.16 307 GLY A N 1
ATOM 2539 C CA . GLY A 1 307 ? 3.390 14.407 -27.792 1.00 57.16 307 GLY A CA 1
ATOM 2540 C C . GLY A 1 307 ? 2.162 13.742 -28.413 1.00 57.16 307 GLY A C 1
ATOM 2541 O O . GLY A 1 307 ? 1.764 14.054 -29.535 1.00 57.16 307 GLY A O 1
ATOM 2542 N N . LYS A 1 308 ? 1.518 12.835 -27.674 1.00 60.50 308 LYS A N 1
ATOM 2543 C CA . LYS A 1 308 ? 0.318 12.109 -28.130 1.00 60.50 308 LYS A CA 1
ATOM 2544 C C . LYS A 1 308 ? -0.782 13.051 -28.658 1.00 60.50 308 LYS A C 1
ATOM 2546 O O . LYS A 1 308 ? -1.530 12.681 -29.554 1.00 60.50 308 LYS A O 1
ATOM 2551 N N . TRP A 1 309 ? -0.839 14.282 -28.146 1.00 62.62 309 TRP A N 1
ATOM 2552 C CA . TRP A 1 309 ? -1.752 15.338 -28.590 1.00 62.62 309 TRP A CA 1
ATOM 2553 C C . TRP A 1 309 ? -1.430 15.881 -29.996 1.00 62.62 309 TRP A C 1
ATOM 2555 O O . TRP A 1 309 ? -2.342 16.176 -30.760 1.00 62.62 309 TRP A O 1
ATOM 2565 N N . GLU A 1 310 ? -0.154 15.963 -30.369 1.00 63.97 310 GLU A N 1
ATOM 2566 C CA . GLU A 1 310 ? 0.313 16.505 -31.649 1.00 63.97 310 GLU A CA 1
ATOM 2567 C C . GLU A 1 310 ? 0.097 15.502 -32.795 1.00 63.97 310 GLU A C 1
ATOM 2569 O O . GLU A 1 310 ? -0.221 15.878 -33.926 1.00 63.97 310 GLU A O 1
ATOM 2574 N N . GLN A 1 311 ? 0.199 14.199 -32.502 1.00 67.06 311 GLN A N 1
ATOM 2575 C CA . GLN A 1 311 ? -0.286 13.148 -33.405 1.00 67.06 311 GLN A CA 1
ATOM 2576 C C . GLN A 1 311 ? -1.799 13.249 -33.610 1.00 67.06 311 GLN A C 1
ATOM 2578 O O . GLN A 1 311 ? -2.240 13.317 -34.751 1.00 67.06 311 GLN A O 1
ATOM 2583 N N . VAL A 1 312 ? -2.581 13.371 -32.532 1.00 69.31 312 VAL A N 1
ATOM 2584 C CA . VAL A 1 312 ? -4.045 13.511 -32.620 1.00 69.31 312 VAL A CA 1
ATOM 2585 C C . VAL A 1 312 ? -4.453 14.766 -33.402 1.00 69.31 312 VAL A C 1
ATOM 2587 O O . VAL A 1 312 ? -5.363 14.705 -34.226 1.00 69.31 312 VAL A O 1
ATOM 2590 N N . ALA A 1 313 ? -3.765 15.894 -33.207 1.00 72.38 313 ALA A N 1
ATOM 2591 C CA . ALA A 1 313 ? -4.023 17.128 -33.945 1.00 72.38 313 ALA A CA 1
ATOM 2592 C C . ALA A 1 313 ? -3.703 16.985 -35.445 1.00 72.38 313 ALA A C 1
ATOM 2594 O O . ALA A 1 313 ? -4.532 17.345 -36.286 1.00 72.38 313 ALA A O 1
ATOM 2595 N N . ARG A 1 314 ? -2.547 16.396 -35.794 1.00 71.75 314 ARG A N 1
ATOM 2596 C CA . ARG A 1 314 ? -2.196 16.100 -37.195 1.00 71.75 314 ARG A CA 1
ATOM 2597 C C . ARG A 1 314 ? -3.167 15.129 -37.840 1.00 71.75 314 ARG A C 1
ATOM 2599 O O . ARG A 1 314 ? -3.560 15.365 -38.978 1.00 71.75 314 ARG A O 1
ATOM 2606 N N . ASP A 1 315 ? -3.555 14.065 -37.150 1.00 72.81 315 ASP A N 1
ATOM 2607 C CA . ASP A 1 315 ? -4.476 13.068 -37.691 1.00 72.81 315 ASP A CA 1
ATOM 2608 C C . ASP A 1 315 ? -5.865 13.672 -37.898 1.00 72.81 315 ASP A C 1
ATOM 2610 O O . ASP A 1 315 ? -6.466 13.468 -38.951 1.00 72.81 315 ASP A O 1
ATOM 2614 N N . ARG A 1 316 ? -6.326 14.53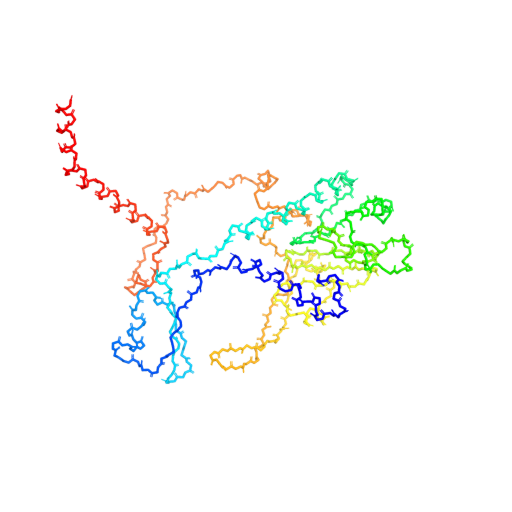3 -36.982 1.00 74.25 316 ARG A N 1
ATOM 2615 C CA . ARG A 1 316 ? -7.562 15.309 -37.161 1.00 74.25 316 ARG A CA 1
ATOM 2616 C C . ARG A 1 316 ? -7.483 16.236 -38.375 1.00 74.25 316 ARG A C 1
ATOM 2618 O O . ARG A 1 316 ? -8.442 16.327 -39.138 1.00 74.25 316 ARG A O 1
ATOM 2625 N N . GLN A 1 317 ? -6.347 16.898 -38.598 1.00 79.38 317 GLN A N 1
ATOM 2626 C CA . GLN A 1 317 ? -6.162 17.787 -39.749 1.00 79.38 317 GLN A CA 1
ATOM 2627 C C . GLN A 1 317 ? -6.020 17.021 -41.074 1.00 79.38 317 GLN A C 1
ATOM 2629 O O . GLN A 1 317 ? -6.577 17.446 -42.086 1.00 79.38 317 GLN A O 1
ATOM 2634 N N . ARG A 1 318 ? -5.338 15.868 -41.072 1.00 78.31 318 ARG A N 1
ATOM 2635 C CA . ARG A 1 318 ? -5.252 14.949 -42.219 1.00 78.31 318 ARG A CA 1
ATOM 2636 C C . ARG A 1 318 ? -6.619 14.378 -42.573 1.00 78.31 318 ARG A C 1
ATOM 2638 O O . ARG A 1 318 ? -6.984 14.388 -43.743 1.00 78.31 318 ARG A O 1
ATOM 2645 N N . PHE A 1 319 ? -7.388 13.950 -41.575 1.00 71.50 319 PHE A N 1
ATOM 2646 C CA . PHE A 1 319 ? -8.756 13.474 -41.757 1.00 71.50 319 PHE A CA 1
ATOM 2647 C C . PHE A 1 319 ? -9.656 14.573 -42.332 1.00 71.50 319 PHE A C 1
ATOM 2649 O O . PHE A 1 319 ? -10.339 14.341 -43.325 1.00 71.50 319 PHE A O 1
ATOM 2656 N N . ARG A 1 320 ? -9.576 15.803 -41.802 1.00 80.12 320 ARG A N 1
ATOM 2657 C CA . ARG A 1 320 ? -10.313 16.958 -42.340 1.00 80.12 320 ARG A CA 1
ATOM 2658 C C . ARG A 1 320 ? -9.949 17.256 -43.798 1.00 80.12 320 ARG A C 1
ATOM 2660 O O . ARG A 1 320 ? -10.850 17.450 -44.605 1.00 80.12 320 ARG A O 1
ATOM 2667 N N . ARG A 1 321 ? -8.657 17.266 -44.157 1.00 83.31 321 ARG A N 1
ATOM 2668 C CA . ARG A 1 321 ? -8.222 17.454 -45.557 1.00 83.31 321 ARG A CA 1
ATOM 2669 C C . ARG A 1 321 ? -8.732 16.342 -46.465 1.00 83.31 321 ARG A C 1
ATOM 2671 O O . ARG A 1 321 ? -9.199 16.633 -47.557 1.00 83.31 321 ARG A O 1
ATOM 2678 N N . ARG A 1 322 ? -8.684 15.094 -45.997 1.00 80.81 322 ARG A N 1
ATOM 2679 C CA . ARG A 1 322 ? -9.172 13.941 -46.755 1.00 80.81 322 ARG A CA 1
ATOM 2680 C C . ARG A 1 322 ? -10.678 14.021 -46.993 1.00 80.81 322 ARG A C 1
ATOM 2682 O O . ARG A 1 322 ? -11.100 13.745 -48.104 1.00 80.81 322 ARG A O 1
ATOM 2689 N N . ILE A 1 323 ? -11.465 14.459 -46.005 1.00 77.38 323 ILE A N 1
ATOM 2690 C CA . ILE A 1 323 ? -12.895 14.738 -46.203 1.00 77.38 323 ILE A CA 1
ATOM 2691 C C . ILE A 1 323 ? -13.095 15.830 -47.254 1.00 77.38 323 ILE A C 1
ATOM 2693 O O . ILE A 1 323 ? -13.878 15.616 -48.164 1.00 77.38 323 ILE A O 1
ATOM 2697 N N . LEU A 1 324 ? -12.382 16.958 -47.175 1.00 82.25 324 LEU A N 1
ATOM 2698 C CA . LEU A 1 324 ? -12.543 18.054 -48.142 1.00 82.25 324 LEU A CA 1
ATOM 2699 C C . LEU A 1 324 ? -12.198 17.624 -49.576 1.00 82.25 324 LEU A C 1
ATOM 2701 O O . LEU A 1 324 ? -12.977 17.872 -50.487 1.00 82.25 324 LEU A O 1
ATOM 2705 N N . GLN A 1 325 ? -11.083 16.916 -49.761 1.00 84.06 325 GLN A N 1
ATOM 2706 C CA . GLN A 1 325 ? -10.657 16.420 -51.075 1.00 84.06 325 GLN A CA 1
ATOM 2707 C C . GLN A 1 325 ? -11.605 15.355 -51.633 1.00 84.06 325 GLN A C 1
ATOM 2709 O O . GLN A 1 325 ? -11.940 15.371 -52.810 1.00 84.06 325 GLN A O 1
ATOM 2714 N N . ILE A 1 326 ? -12.058 14.425 -50.788 1.00 79.50 326 ILE A N 1
ATOM 2715 C CA . ILE A 1 326 ? -13.026 13.404 -51.200 1.00 79.50 326 ILE A CA 1
ATOM 2716 C C . ILE A 1 326 ? -14.384 14.045 -51.501 1.00 79.50 326 ILE A C 1
ATOM 2718 O O . ILE A 1 326 ? -15.063 13.610 -52.425 1.00 79.50 326 ILE A O 1
ATOM 2722 N N . ASN A 1 327 ? -14.772 15.087 -50.766 1.00 80.25 327 ASN A N 1
ATOM 2723 C CA . ASN A 1 327 ? -16.010 15.818 -50.997 1.00 80.25 327 ASN A CA 1
ATOM 2724 C C . ASN A 1 327 ? -16.032 16.466 -52.389 1.00 80.25 327 ASN A C 1
ATOM 2726 O O . ASN A 1 327 ? -17.045 16.364 -53.064 1.00 80.25 327 ASN A O 1
ATOM 2730 N N . GLU A 1 328 ? -14.927 17.035 -52.877 1.00 84.38 328 GLU A N 1
ATOM 2731 C CA . GLU A 1 328 ? -14.873 17.580 -54.249 1.00 84.38 328 GLU A CA 1
ATOM 2732 C C . GLU A 1 328 ? -15.131 16.525 -55.335 1.00 84.38 328 GLU A C 1
ATOM 2734 O O . GLU A 1 328 ? -15.684 16.840 -56.384 1.00 84.38 328 GLU A O 1
ATOM 2739 N N . ILE A 1 329 ? -14.788 15.262 -55.071 1.00 83.88 329 ILE A N 1
ATOM 2740 C CA . ILE A 1 329 ? -14.966 14.157 -56.021 1.00 83.88 329 ILE A CA 1
ATOM 2741 C C . ILE A 1 329 ? -16.358 13.530 -55.883 1.00 83.88 329 ILE A C 1
ATOM 2743 O O . ILE A 1 329 ? -17.027 13.241 -56.874 1.00 83.88 329 ILE A O 1
ATOM 2747 N N . ILE A 1 330 ? -16.797 13.288 -54.648 1.00 75.19 330 ILE A N 1
ATOM 2748 C CA . ILE A 1 330 ? -18.005 12.512 -54.356 1.00 75.19 330 ILE A CA 1
ATOM 2749 C C . ILE A 1 330 ? -19.260 13.389 -54.369 1.00 75.19 330 ILE A C 1
ATOM 2751 O O . ILE A 1 330 ? -20.313 12.933 -54.818 1.00 75.19 330 ILE A O 1
ATOM 2755 N N . LEU A 1 331 ? -19.180 14.640 -53.907 1.00 78.62 331 LEU A N 1
ATOM 2756 C CA . LEU A 1 331 ? -20.346 15.518 -53.791 1.00 78.62 331 LEU A CA 1
ATOM 2757 C C . LEU A 1 331 ? -21.043 15.768 -55.140 1.00 78.62 331 LEU A C 1
ATOM 2759 O O . LEU A 1 331 ? -22.267 15.660 -55.166 1.00 78.62 331 LEU A O 1
ATOM 2763 N N . PRO A 1 332 ? -20.346 15.999 -56.273 1.00 84.00 332 PRO A N 1
ATOM 2764 C CA . PRO A 1 332 ? -21.005 16.141 -57.574 1.00 84.00 332 PRO A CA 1
ATOM 2765 C C . PRO A 1 332 ? -21.776 14.883 -57.993 1.00 84.00 332 PRO A C 1
ATOM 2767 O O . PRO A 1 332 ? -22.866 14.982 -58.551 1.00 84.00 332 PRO A O 1
ATOM 2770 N N . VAL A 1 333 ? -21.241 13.697 -57.680 1.00 82.88 333 VAL A N 1
ATOM 2771 C CA . VAL A 1 333 ? -21.870 12.403 -57.993 1.00 82.88 333 VAL A CA 1
ATOM 2772 C C . VAL A 1 333 ? -23.112 12.176 -57.130 1.00 82.88 333 VAL A C 1
ATOM 2774 O O . VAL A 1 333 ? -24.153 11.770 -57.643 1.00 82.88 333 VAL A O 1
ATOM 2777 N N . ILE A 1 334 ? -23.024 12.472 -55.830 1.00 73.12 334 ILE A N 1
ATOM 2778 C CA . ILE A 1 334 ? -24.150 12.342 -54.895 1.00 73.12 334 ILE A CA 1
ATOM 2779 C C . ILE A 1 334 ? -25.249 13.359 -55.221 1.00 73.12 334 ILE A C 1
ATOM 2781 O O . ILE A 1 334 ? -26.417 12.988 -55.275 1.00 73.12 334 ILE A O 1
ATOM 2785 N N . VAL A 1 335 ? -24.894 14.619 -55.487 1.00 82.25 335 VAL A N 1
ATOM 2786 C CA . VAL A 1 335 ? -25.857 15.674 -55.844 1.00 82.25 335 VAL A CA 1
ATOM 2787 C C . VAL A 1 335 ? -26.542 15.370 -57.174 1.00 82.25 335 VAL A C 1
ATOM 2789 O O . VAL A 1 335 ? -27.736 15.618 -57.302 1.00 82.25 335 VAL A O 1
ATOM 2792 N N . LYS A 1 336 ? -25.825 14.801 -58.151 1.00 77.50 336 LYS A N 1
ATOM 2793 C CA . LYS A 1 336 ? -26.429 14.351 -59.410 1.00 77.50 336 LYS A CA 1
ATOM 2794 C C . LYS A 1 336 ? -27.452 13.235 -59.170 1.00 77.50 336 LYS A C 1
ATOM 2796 O O . LYS A 1 336 ? -28.587 13.371 -59.604 1.00 77.50 336 LYS A O 1
ATOM 2801 N N . LYS A 1 337 ? -27.094 12.207 -58.390 1.00 72.50 337 LYS A N 1
ATOM 2802 C CA . LYS A 1 337 ? -28.020 11.122 -58.018 1.00 72.50 337 LYS A CA 1
ATOM 2803 C C . LYS A 1 337 ? -29.246 11.608 -57.242 1.00 72.50 337 LYS A C 1
ATOM 2805 O O . LYS A 1 337 ? -30.328 11.094 -57.462 1.00 72.50 337 LYS A O 1
ATOM 2810 N N . LEU A 1 338 ? -29.083 12.590 -56.356 1.00 69.75 338 LEU A N 1
ATOM 2811 C CA . LEU A 1 338 ? -30.186 13.176 -55.585 1.00 69.75 338 LEU A CA 1
ATOM 2812 C C . LEU A 1 338 ? -31.108 14.082 -56.412 1.00 69.75 338 LEU A C 1
ATOM 2814 O O . LEU A 1 338 ? -32.203 14.367 -55.956 1.00 69.75 338 LEU A O 1
ATOM 2818 N N . LYS A 1 339 ? -30.662 14.568 -57.578 1.00 72.38 339 LYS A N 1
ATOM 2819 C CA . LYS A 1 339 ? -31.500 15.314 -58.534 1.00 72.38 339 LYS A CA 1
ATOM 2820 C C . LYS A 1 339 ? -32.212 14.405 -59.540 1.00 72.38 339 LYS A C 1
ATOM 2822 O O . LYS A 1 339 ? -33.131 14.856 -60.211 1.00 72.38 339 LYS A O 1
ATOM 2827 N N . GLU A 1 340 ? -31.718 13.179 -59.699 1.00 72.06 340 GLU A N 1
ATOM 2828 C CA . GLU A 1 340 ? -32.310 12.123 -60.533 1.00 72.06 340 GLU A CA 1
ATOM 2829 C C . GLU A 1 340 ? -33.313 11.252 -59.746 1.00 72.06 340 GLU A C 1
ATOM 2831 O O . GLU A 1 340 ? -34.047 10.475 -60.354 1.00 72.06 340 GLU A O 1
ATOM 2836 N N . MET A 1 341 ? -33.335 11.387 -58.414 1.00 63.47 341 MET A N 1
ATOM 2837 C CA . MET A 1 341 ? -34.407 10.936 -57.517 1.00 63.47 341 MET A CA 1
ATOM 2838 C C . MET A 1 341 ? -35.443 12.042 -57.354 1.00 63.47 341 MET A C 1
ATOM 2840 O O . MET A 1 341 ? -36.634 11.688 -57.224 1.00 63.47 341 MET A O 1
#

Foldseek 3Di:
DLLPDDDPVVVVVVVCVVVVLLVQLQDDQQPDWDKDKFFAQDDCPHPVVLCPDPQWDDKDDLDNRIIITTGGDPDTDPPHNNVVSVVVQVVQVVLVCCCVPVPVCVVQPVQKDFPDDDSR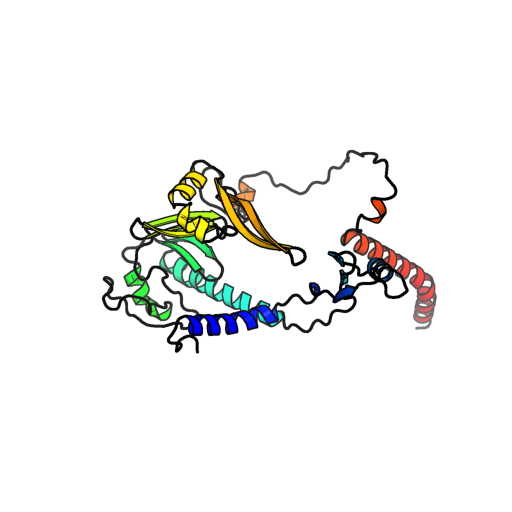DTDIRGDDPDPQVVCQVVVVQAQLLPADCPDPSNRDNDDRPPPSHHYDPCNPFDFPDKFDLEVQAIWTDTPNHTDDGGFPPDDPVCCVPPPDNVNSVCCQPVQDWDKDKDWDFDQDSNDTDIDIDIDGRGGNDYPQWDDDPPDNDTHGPPDPVVPVVDDPPDDDDDPDDDDDDDDDDPPVVVVPPDPPVNVVVVVVVVVVVVCVVVCVVVVVVVVVVVVVD

InterPro domains:
  IPR023211 DNA polymerase, palm domain superfamily [G3DSA:3.90.1600.10] (3-214)
  IPR043502 DNA/RNA polymerase superfamily [SSF56672] (1-248)

Sequence (341 aa):
MRAVAKNEFEKNFFKLMNNAVFGKTMENIRKRVTVKLMSKYDGRYGVEAQISKPNFHSSSIFNENLVAIQLNKTDILMNKPIYVGLVVLDLSKTLMYDFHYNYIRQMYKDNCKLLYTDTDSFIYAVKCDDFNEDMKKNIHKFDTSNYPADNVFNMPCVNKKVVGLMKDECNGQILTEFVGLRSKMYSTRVNNQDSMKKIKGIKASVVKKTIEFNDYLDCLRNSRIQSREQYAIRSKLHKVETIRQRKIALSPYDDKRFLQDNTIDTIAWGHYQILQNGKEKRVRFKEDPTIHLMYKWKFAHHEARCGKWEQVARDRQRFRRRILQINEIILPVIVKKLKEM

pLDDT: mean 87.0, std 12.87, range [37.31, 97.19]

Organism: Nasonia vitripennis (NCBI:txid7425)

Radius of gyration: 29.7 Å; chains: 1; bounding box: 66×64×89 Å

Secondary structure (DSSP, 8-state):
-TTT--SHHHHHHHHHHHHHHHHHHT--GGG-EEEEEE---SSTTSHHHHHTSTTEEEEEEEETTEEEEEEE-SS----S-HHHHHHHHHHHHHHHHIIIIIIIHHHHGGGEEEEEEETTEEEEEE--S-HHHHHHHTGGGEE-TTS-TT-TT------TT-TTPEEPTTTT--EEEEEEEETTEEEEEETTEEEEEEETTS-HHHHHHH--HHHHHHHHHH---EEEEEEEEEEETTEEEEEEEEEEEE-S--SSEEEPTTSS-EEETT-HHHHHTS--------SS---------TTHHHHS---HHHHHHHHHHHHHHHHHHHHHHHHHHHHHHHHH-